Protein AF-A0A074YWX7-F1 (afdb_monomer_lite)

Radius of gyration: 23.46 Å; chains: 1; bounding box: 63×76×58 Å

InterPro domains:
  IPR012942 SRR1-like domain [PF07985] (110-248)

Secondary structure (DSSP, 8-state):
-------------TT----------EE-------SHHHHHHHTSPPPHHHHHHHHHHHHHHTGGGTSSPEETTEEHHHHHHHHHHHHHHHHHHH-GGGHHHHHHHHHHHHT--S--EEEEE-PPPPPS----TTS---HHHHHHHHHHHHHHHHHHHHHHHHHHTT---PPPEEEEE-TT--HHHHHHHHTS--TT--PPEEE--TTHHHHHHHH---EEEE-TT--TTHHHHHHHT--SEEEEE-TTSTTSHHHHHHHHHHHHHHHHT--S--HHHHHHHHHHHHHHHHEEEEE---TT-SS-GGGTTEEEEEEP-

Foldseek 3Di:
DDDDDDDDDPPVPPLDQPDDPDVWPKDQDQDDDDCVVVCVVVVHDDDPVVVVVVVVVCCVVCVLRGGDTATPNHRVLLLVLLSLLVSLLVCCVDPPLNVQVVVVLLVVLVPADPQQAEEEEDFPDADSCPDDPDDDDRRNSNLVSVSQNSQVSNLVSQCVVCVVVVHDRDRRAAEYEYPPDDPSNCCSQAPHDHPVRRDHHHYDYPPVVLVVLLVDLSYAYEYLHDAALCVLVVVLSNRQKYKYAACPFVRHLVVNLVVVQVVVCVVVVHNDQDPSSVVSVVSSVVSVVQWDKDQRDSVSPPDDPSSVRIIMTGGDD

Structure (mmCIF, N/CA/C/O backbone):
data_AF-A0A074YWX7-F1
#
_entry.id   AF-A0A074YWX7-F1
#
loop_
_atom_site.group_PDB
_atom_site.id
_atom_site.type_symbol
_atom_site.label_atom_id
_atom_site.label_alt_id
_atom_site.label_comp_id
_atom_site.label_asym_id
_atom_site.label_entity_id
_atom_site.label_seq_id
_atom_site.pdbx_PDB_ins_code
_atom_site.Cartn_x
_atom_site.Cartn_y
_atom_site.Cartn_z
_atom_site.occupancy
_atom_site.B_iso_or_equiv
_atom_site.auth_seq_id
_atom_site.auth_comp_id
_atom_site.auth_asym_id
_atom_site.auth_atom_id
_atom_site.pdbx_PDB_model_num
ATOM 1 N N . MET A 1 1 ? 36.598 53.510 10.199 1.00 31.41 1 MET A N 1
ATOM 2 C CA . MET A 1 1 ? 35.573 53.932 9.220 1.00 31.41 1 MET A CA 1
ATOM 3 C C . MET A 1 1 ? 35.178 52.674 8.460 1.00 31.41 1 MET A C 1
ATOM 5 O O . MET A 1 1 ? 36.052 52.113 7.822 1.00 31.41 1 MET A O 1
ATOM 9 N N . LEU A 1 2 ? 34.086 52.003 8.855 1.00 26.05 2 LEU A N 1
ATOM 10 C CA . LEU A 1 2 ? 32.705 52.190 8.339 1.00 26.05 2 LEU A CA 1
ATOM 11 C C . LEU A 1 2 ? 32.626 51.816 6.844 1.00 26.05 2 LEU A C 1
ATOM 13 O O . LEU A 1 2 ? 33.409 52.358 6.079 1.00 26.05 2 LEU A O 1
ATOM 17 N N . ALA A 1 3 ? 31.750 50.928 6.358 1.00 27.16 3 ALA A N 1
ATOM 18 C CA . ALA A 1 3 ? 30.464 50.388 6.843 1.00 27.16 3 ALA A CA 1
ATOM 19 C C . ALA A 1 3 ? 30.244 48.979 6.211 1.00 27.16 3 ALA A C 1
ATOM 21 O O . ALA A 1 3 ? 30.812 48.712 5.158 1.00 27.16 3 ALA A O 1
ATOM 22 N N . ILE A 1 4 ? 29.640 47.948 6.821 1.00 30.39 4 ILE A N 1
ATOM 23 C CA . ILE A 1 4 ? 28.239 47.703 7.241 1.00 30.39 4 ILE A CA 1
ATOM 24 C C . ILE A 1 4 ? 27.162 48.118 6.219 1.00 30.39 4 ILE A C 1
ATOM 26 O O . ILE A 1 4 ? 26.896 49.303 6.062 1.00 30.39 4 ILE A O 1
ATOM 30 N N . ALA A 1 5 ? 26.493 47.093 5.665 1.00 26.56 5 ALA A N 1
ATOM 31 C CA . ALA A 1 5 ? 25.049 46.955 5.386 1.00 26.56 5 ALA A CA 1
ATOM 32 C C . ALA A 1 5 ? 24.709 46.570 3.935 1.00 26.56 5 ALA A C 1
ATOM 34 O O . ALA A 1 5 ? 24.793 47.390 3.030 1.00 26.56 5 ALA A O 1
ATOM 35 N N . SER A 1 6 ? 24.214 45.341 3.753 1.00 27.17 6 SER A N 1
ATOM 36 C CA . SER A 1 6 ? 22.864 45.111 3.211 1.00 27.17 6 SER A CA 1
ATOM 37 C C . SER A 1 6 ? 22.546 43.611 3.210 1.00 27.17 6 SER A C 1
ATOM 39 O O . SER A 1 6 ? 22.632 42.929 2.191 1.00 27.17 6 SER A O 1
ATOM 41 N N . ALA A 1 7 ? 22.146 43.105 4.376 1.00 36.38 7 ALA A N 1
ATOM 42 C CA . ALA A 1 7 ? 21.170 42.031 4.436 1.00 36.38 7 ALA A CA 1
ATOM 43 C C . ALA A 1 7 ? 19.796 42.666 4.187 1.00 36.38 7 ALA A C 1
ATOM 45 O O . ALA A 1 7 ? 19.366 43.444 5.031 1.00 36.38 7 ALA A O 1
ATOM 46 N N . VAL A 1 8 ? 19.143 42.356 3.062 1.00 25.72 8 VAL A N 1
ATOM 47 C CA . VAL A 1 8 ? 17.679 42.423 2.898 1.00 25.72 8 VAL A CA 1
ATOM 48 C C . VAL A 1 8 ? 17.259 41.377 1.853 1.00 25.72 8 VAL A C 1
ATOM 50 O O . VAL A 1 8 ? 17.569 41.494 0.674 1.00 25.72 8 VAL A O 1
ATOM 53 N N . ASN A 1 9 ? 16.542 40.367 2.343 1.00 28.94 9 ASN A N 1
ATOM 54 C CA . ASN A 1 9 ? 15.475 39.594 1.702 1.00 28.94 9 ASN A CA 1
ATOM 55 C C . ASN A 1 9 ? 15.724 38.871 0.368 1.00 28.94 9 ASN A C 1
ATOM 57 O O . ASN A 1 9 ? 15.404 39.364 -0.708 1.00 28.94 9 ASN A O 1
ATOM 61 N N . SER A 1 10 ? 16.001 37.572 0.483 1.00 29.31 10 SER A N 1
ATOM 62 C CA . SER A 1 10 ? 15.112 36.581 -0.147 1.00 29.31 10 SER A CA 1
ATOM 63 C C . SER A 1 10 ? 14.700 35.534 0.892 1.00 29.31 10 SER A C 1
ATOM 65 O O . SER A 1 10 ? 15.080 34.369 0.881 1.00 29.31 10 SER A O 1
ATOM 67 N N . GLU A 1 11 ? 13.892 36.017 1.829 1.00 28.81 11 GLU A N 1
ATOM 68 C CA . GLU A 1 11 ? 13.118 35.290 2.836 1.00 28.81 11 GLU A CA 1
ATOM 69 C C . GLU A 1 11 ? 11.980 34.458 2.183 1.00 28.81 11 GLU A C 1
ATOM 71 O O . GLU A 1 11 ? 10.826 34.504 2.593 1.00 28.81 11 GLU A O 1
ATOM 76 N N . ILE A 1 12 ? 12.298 33.692 1.127 1.00 29.94 12 ILE A N 1
ATOM 77 C CA . ILE A 1 12 ? 11.384 32.752 0.438 1.00 29.94 12 ILE A CA 1
ATOM 78 C C . ILE A 1 12 ? 12.080 31.386 0.246 1.00 29.94 12 ILE A C 1
ATOM 80 O O . ILE A 1 12 ? 11.925 30.709 -0.761 1.00 29.94 12 ILE A O 1
ATOM 84 N N . TRP A 1 13 ? 12.866 30.957 1.236 1.00 29.31 13 TRP A N 1
ATOM 85 C CA . TRP A 1 13 ? 13.469 29.614 1.301 1.00 29.31 13 TRP A CA 1
ATOM 86 C C . TRP A 1 13 ? 12.885 28.782 2.457 1.00 29.31 13 TRP A C 1
ATOM 88 O O . TRP A 1 13 ? 13.587 28.023 3.111 1.00 29.31 13 TRP A O 1
ATOM 98 N N . ASN A 1 14 ? 11.584 28.921 2.737 1.00 33.41 14 ASN A N 1
ATOM 99 C CA . ASN A 1 14 ? 10.899 28.228 3.840 1.00 33.41 14 ASN A CA 1
ATOM 100 C C . ASN A 1 14 ? 10.080 27.005 3.384 1.00 33.41 14 ASN A C 1
ATOM 102 O O . ASN A 1 14 ? 8.889 26.883 3.653 1.00 33.41 14 ASN A O 1
ATOM 106 N N . SER A 1 15 ? 10.740 26.058 2.718 1.00 33.06 15 SER A N 1
ATOM 107 C CA . SER A 1 15 ? 10.283 24.656 2.624 1.00 33.06 15 SER A CA 1
ATOM 108 C C . SER A 1 15 ? 11.471 23.692 2.479 1.00 33.06 15 SER A C 1
ATOM 110 O O . SER A 1 15 ? 11.432 22.704 1.749 1.00 33.06 15 SER A O 1
ATOM 112 N N . SER A 1 16 ? 12.560 24.010 3.184 1.00 38.47 16 SER A N 1
ATOM 113 C CA . SER A 1 16 ? 13.840 23.308 3.132 1.00 38.47 16 SER A CA 1
ATOM 114 C C . SER A 1 16 ? 13.704 21.839 3.525 1.00 38.47 16 SER A C 1
ATOM 116 O O . SER A 1 16 ? 13.293 21.512 4.640 1.00 38.47 16 SER A O 1
ATOM 118 N N . ILE A 1 17 ? 14.104 20.958 2.605 1.00 42.62 17 ILE A N 1
ATOM 119 C CA . ILE A 1 17 ? 14.456 19.562 2.878 1.00 42.62 17 ILE A CA 1
ATOM 120 C C . ILE A 1 17 ? 15.324 19.546 4.142 1.00 42.62 17 ILE A C 1
ATOM 122 O O . ILE A 1 17 ? 16.345 20.235 4.198 1.00 42.62 17 ILE A O 1
ATOM 126 N N . ARG A 1 18 ? 14.936 18.777 5.166 1.00 43.41 18 ARG A N 1
ATOM 127 C CA . ARG A 1 18 ? 15.846 18.486 6.281 1.00 43.41 18 ARG A CA 1
ATOM 128 C C . ARG A 1 18 ? 16.951 17.585 5.736 1.00 43.41 18 ARG A C 1
ATOM 130 O O . ARG A 1 18 ? 16.765 16.377 5.654 1.00 43.41 18 ARG A O 1
ATOM 137 N N . ILE A 1 19 ? 18.064 18.177 5.321 1.00 43.41 19 ILE A N 1
ATOM 138 C CA . ILE A 1 19 ? 19.276 17.431 4.982 1.00 43.41 19 ILE A CA 1
ATOM 139 C C . ILE A 1 19 ? 19.889 16.974 6.308 1.00 43.41 19 ILE A C 1
ATOM 141 O O . ILE A 1 19 ? 20.174 17.793 7.184 1.00 43.41 19 ILE A O 1
ATOM 145 N N . ILE A 1 20 ? 20.011 15.663 6.495 1.00 47.38 20 ILE A N 1
ATOM 146 C CA . ILE A 1 20 ? 20.684 15.086 7.658 1.00 47.38 20 ILE A CA 1
ATOM 147 C C . ILE A 1 20 ? 22.190 15.299 7.470 1.00 47.38 20 ILE A C 1
ATOM 149 O O . ILE A 1 20 ? 22.742 14.877 6.460 1.00 47.38 20 ILE A O 1
ATOM 153 N N . ASN A 1 21 ? 22.863 15.893 8.459 1.00 41.88 21 ASN A N 1
ATOM 154 C CA . ASN A 1 21 ? 24.325 15.867 8.554 1.00 41.88 21 ASN A CA 1
ATOM 155 C C . ASN A 1 21 ? 24.781 14.457 8.970 1.00 41.88 21 ASN A C 1
ATOM 157 O O . ASN A 1 21 ? 25.105 14.219 10.134 1.00 41.88 21 ASN A O 1
ATOM 161 N N . MET A 1 22 ? 24.775 13.509 8.037 1.00 45.31 22 MET A N 1
ATOM 162 C CA . MET A 1 22 ? 25.665 12.350 8.118 1.00 45.31 22 MET A CA 1
ATOM 163 C C . MET A 1 22 ? 27.023 12.790 7.558 1.00 45.31 22 MET A C 1
ATOM 165 O O . MET A 1 22 ? 27.066 13.675 6.710 1.00 45.31 22 MET A O 1
ATOM 169 N N . SER A 1 23 ? 28.142 12.222 8.011 1.00 51.06 23 SER A N 1
ATOM 170 C CA . SER A 1 23 ? 29.386 12.335 7.240 1.00 51.06 23 SER A CA 1
ATOM 171 C C . SER A 1 23 ? 29.122 11.688 5.879 1.00 51.06 23 SER A C 1
ATOM 173 O O . SER A 1 23 ? 29.013 10.467 5.802 1.00 51.06 23 SER A O 1
ATOM 175 N N . GLU A 1 24 ? 28.871 12.500 4.854 1.00 59.38 24 GLU A N 1
ATOM 176 C CA . GLU A 1 24 ? 28.472 12.015 3.536 1.00 59.38 24 GLU A CA 1
ATOM 177 C C . GLU A 1 24 ? 29.692 11.409 2.843 1.00 59.38 24 GLU A C 1
ATOM 179 O O . GLU A 1 24 ? 30.559 12.128 2.343 1.00 59.38 24 GLU A O 1
ATOM 184 N N . ASP A 1 25 ? 29.756 10.080 2.798 1.00 65.06 25 ASP A N 1
ATOM 185 C CA . ASP A 1 25 ? 30.684 9.398 1.903 1.00 65.06 25 ASP A CA 1
ATOM 186 C C . ASP A 1 25 ? 30.096 9.482 0.492 1.00 65.06 25 ASP A C 1
ATOM 188 O O . ASP A 1 25 ? 29.174 8.742 0.124 1.00 65.06 25 ASP A O 1
ATOM 192 N N . ILE A 1 26 ? 30.603 10.443 -0.281 1.00 70.81 26 ILE A N 1
ATOM 193 C CA . ILE A 1 26 ? 30.231 10.655 -1.678 1.00 70.81 26 ILE A CA 1
ATOM 194 C C . ILE A 1 26 ? 31.233 9.914 -2.560 1.00 70.81 26 ILE A C 1
ATOM 196 O O . ILE A 1 26 ? 32.420 10.237 -2.576 1.00 70.81 26 ILE A O 1
ATOM 200 N N . SER A 1 27 ? 30.746 8.942 -3.329 1.00 72.94 27 SER A N 1
ATOM 201 C CA . SER A 1 27 ? 31.529 8.255 -4.358 1.00 72.94 27 SER A CA 1
ATOM 202 C C . SER A 1 27 ? 31.114 8.725 -5.751 1.00 72.94 27 SER A C 1
ATOM 204 O O . SER A 1 27 ? 29.923 8.816 -6.068 1.00 72.94 27 SER A O 1
ATOM 206 N N . SER A 1 28 ? 32.109 8.991 -6.598 1.00 67.50 28 SER A N 1
ATOM 207 C CA . SER A 1 28 ? 31.938 9.230 -8.035 1.00 67.50 28 SER A CA 1
ATOM 208 C C . SER A 1 28 ? 31.779 7.945 -8.844 1.00 67.50 28 SER A C 1
ATOM 210 O O . SER A 1 28 ? 31.429 8.006 -10.021 1.00 67.50 28 SER A O 1
ATOM 212 N N . ASP A 1 29 ? 32.044 6.792 -8.236 1.00 65.94 29 ASP A N 1
ATOM 213 C CA . ASP A 1 29 ? 32.228 5.553 -8.975 1.00 65.94 29 ASP A CA 1
ATOM 214 C C . ASP A 1 29 ? 30.949 4.724 -8.920 1.00 65.94 29 ASP A C 1
ATOM 216 O O . ASP A 1 29 ? 30.544 4.218 -7.870 1.00 65.94 29 ASP A O 1
ATOM 220 N N . ALA A 1 30 ? 30.307 4.580 -10.079 1.00 63.91 30 ALA A N 1
ATOM 221 C CA . ALA A 1 30 ? 29.249 3.602 -10.253 1.00 63.91 30 ALA A CA 1
ATOM 222 C C . ALA A 1 30 ? 29.812 2.171 -10.119 1.00 63.91 30 ALA A C 1
ATOM 224 O O . ALA A 1 30 ? 30.980 1.930 -10.443 1.00 63.91 30 ALA A O 1
ATOM 225 N N . PRO A 1 31 ? 28.996 1.188 -9.695 1.00 70.00 31 PRO A N 1
ATOM 226 C CA . PRO A 1 31 ? 29.411 -0.204 -9.627 1.00 70.00 31 PRO A CA 1
ATOM 227 C C . PRO A 1 31 ? 29.961 -0.692 -10.972 1.00 70.00 31 PRO A C 1
ATOM 229 O O . PRO A 1 31 ? 29.314 -0.563 -12.015 1.00 70.00 31 PRO A O 1
ATOM 232 N N . ILE A 1 32 ? 31.143 -1.309 -10.950 1.00 74.88 32 ILE A N 1
ATOM 233 C CA . ILE A 1 32 ? 31.739 -1.902 -12.149 1.00 74.88 32 ILE A CA 1
ATOM 234 C C . ILE A 1 32 ? 31.014 -3.217 -12.457 1.00 74.88 32 ILE A C 1
ATOM 236 O O . ILE A 1 32 ? 31.264 -4.251 -11.839 1.00 74.88 32 ILE A O 1
ATOM 240 N N . VAL A 1 33 ? 30.110 -3.186 -13.437 1.00 82.94 33 VAL A N 1
ATOM 241 C CA . VAL A 1 33 ? 29.395 -4.380 -13.914 1.00 82.94 33 VAL A CA 1
ATOM 242 C C . VAL A 1 33 ? 30.224 -5.108 -14.978 1.00 82.94 33 VAL A C 1
ATOM 244 O O . VAL A 1 33 ? 30.542 -4.531 -16.022 1.00 82.94 33 VAL A O 1
ATOM 247 N N . SER A 1 34 ? 30.540 -6.385 -14.729 1.00 89.00 34 SER A N 1
ATOM 248 C CA . SER A 1 34 ? 31.314 -7.266 -15.621 1.00 89.00 34 SER A CA 1
ATOM 249 C C . SER A 1 34 ? 30.646 -8.637 -15.809 1.00 89.00 34 SER A C 1
ATOM 251 O O . SER A 1 34 ? 29.876 -9.079 -14.955 1.00 89.00 34 SER A O 1
ATOM 253 N N . LYS A 1 35 ? 30.942 -9.316 -16.928 1.00 92.69 35 LYS A N 1
ATOM 254 C CA . LYS A 1 35 ? 30.323 -10.605 -17.292 1.00 92.69 35 LYS A CA 1
ATOM 255 C C . LYS A 1 35 ? 30.900 -11.824 -16.563 1.00 92.69 35 LYS A C 1
ATOM 257 O O . LYS A 1 35 ? 30.187 -12.806 -16.383 1.00 92.69 35 LYS A O 1
ATOM 262 N N . GLY A 1 36 ? 32.147 -11.747 -16.089 1.00 92.75 36 GLY A N 1
ATOM 263 C CA . GLY A 1 36 ? 32.889 -12.882 -15.518 1.00 92.75 36 GLY A CA 1
ATOM 264 C C . GLY A 1 36 ? 32.149 -13.655 -14.413 1.00 92.75 36 GLY A C 1
ATOM 265 O O . GLY A 1 36 ? 32.047 -14.879 -14.512 1.00 92.75 36 GLY A O 1
ATOM 266 N N . PRO A 1 37 ? 31.558 -12.990 -13.397 1.00 94.12 37 PRO A N 1
ATOM 267 C CA . PRO A 1 37 ? 30.776 -13.682 -12.368 1.00 94.12 37 PRO A CA 1
ATOM 268 C C . PRO A 1 37 ? 29.568 -14.454 -12.924 1.00 94.12 37 PRO A C 1
ATOM 270 O O . PRO A 1 37 ? 29.238 -15.537 -12.438 1.00 94.12 37 PRO A O 1
ATOM 273 N N . LEU A 1 38 ? 28.908 -13.920 -13.958 1.00 93.62 38 LEU A N 1
ATOM 274 C CA . LEU A 1 38 ? 27.757 -14.566 -14.587 1.00 93.62 38 LEU A CA 1
ATOM 275 C C . LEU A 1 38 ? 28.189 -15.728 -15.494 1.00 93.62 38 LEU A C 1
ATOM 277 O O . LEU A 1 38 ? 27.566 -16.786 -15.459 1.00 93.62 38 LEU A O 1
ATOM 281 N N . GLU A 1 39 ? 29.278 -15.570 -16.248 1.00 96.62 39 GLU A N 1
ATOM 282 C CA . GLU A 1 39 ? 29.879 -16.640 -17.060 1.00 96.62 39 GLU A CA 1
ATOM 283 C C . GLU A 1 39 ? 30.295 -17.834 -16.195 1.00 96.62 39 GLU A C 1
ATOM 285 O O . GLU A 1 39 ? 29.977 -18.980 -16.520 1.00 96.62 39 GLU A O 1
ATOM 290 N N . GLN A 1 40 ? 30.918 -17.567 -15.042 1.00 96.06 40 GLN A N 1
ATOM 291 C CA . GLN A 1 40 ? 31.266 -18.595 -14.063 1.00 96.06 40 GLN A CA 1
ATOM 292 C C . GLN A 1 40 ? 30.017 -19.313 -13.537 1.00 96.06 40 GLN A C 1
ATOM 294 O O . GLN A 1 40 ? 29.992 -20.541 -13.466 1.00 96.06 40 GLN A O 1
ATOM 299 N N . LYS A 1 41 ? 28.961 -18.564 -13.192 1.00 95.81 41 LYS A N 1
ATOM 300 C CA . LYS A 1 41 ? 27.705 -19.140 -12.691 1.00 95.81 41 LYS A CA 1
ATOM 301 C C . LYS A 1 41 ? 27.007 -20.020 -13.729 1.00 95.81 41 LYS A C 1
ATOM 303 O O . LYS A 1 41 ? 26.392 -21.017 -13.356 1.00 95.81 41 LYS A O 1
ATOM 308 N N . LEU A 1 42 ? 27.079 -19.645 -15.004 1.00 95.69 42 LEU A N 1
ATOM 309 C CA . LEU A 1 42 ? 26.450 -20.367 -16.110 1.00 95.69 42 LEU A CA 1
ATOM 310 C C . LEU A 1 42 ? 27.354 -21.446 -16.728 1.00 95.69 42 LEU A C 1
ATOM 312 O O . LEU A 1 42 ? 26.883 -22.197 -17.580 1.00 95.69 42 LEU A O 1
ATOM 316 N N . ASN A 1 43 ? 28.626 -21.521 -16.320 1.00 96.25 43 ASN A N 1
ATOM 317 C CA . ASN A 1 43 ? 29.659 -22.384 -16.898 1.00 96.25 43 ASN A CA 1
ATOM 318 C C . ASN A 1 43 ? 29.742 -22.285 -18.435 1.00 96.25 43 ASN A C 1
ATOM 320 O O . ASN A 1 43 ? 29.850 -23.289 -19.140 1.00 96.25 43 ASN A O 1
ATOM 324 N N . ARG A 1 44 ? 29.632 -21.062 -18.963 1.00 94.94 44 ARG A N 1
ATOM 325 C CA . ARG A 1 44 ? 29.743 -20.766 -20.398 1.00 94.94 44 ARG A CA 1
ATOM 326 C C . ARG A 1 44 ? 30.144 -19.316 -20.621 1.00 94.94 44 ARG A C 1
ATOM 328 O O . ARG A 1 44 ? 29.823 -18.454 -19.806 1.00 94.94 44 ARG A O 1
ATOM 335 N N . THR A 1 45 ? 30.762 -19.048 -21.764 1.00 95.44 45 THR A N 1
ATOM 336 C CA . THR A 1 45 ? 31.023 -17.683 -22.229 1.00 95.44 45 THR A CA 1
ATOM 337 C C . THR A 1 45 ? 29.718 -17.008 -22.647 1.00 95.44 45 THR A C 1
ATOM 339 O O . THR A 1 45 ? 28.852 -17.634 -23.263 1.00 95.44 45 THR A O 1
ATOM 342 N N . ILE A 1 46 ? 29.579 -15.730 -22.306 1.00 94.88 46 ILE A N 1
ATOM 343 C CA . ILE A 1 46 ? 28.493 -14.872 -22.770 1.00 94.88 46 ILE A CA 1
ATOM 344 C C . ILE A 1 46 ? 29.020 -14.072 -23.956 1.00 94.88 46 ILE A C 1
ATOM 346 O O . ILE A 1 46 ? 30.091 -13.465 -23.887 1.00 94.88 46 ILE A O 1
ATOM 350 N N . ASP A 1 47 ? 28.253 -14.107 -25.041 1.00 95.75 47 ASP A N 1
ATOM 351 C CA . ASP A 1 47 ? 28.520 -13.348 -26.255 1.00 95.75 47 ASP A CA 1
ATOM 352 C C . ASP A 1 47 ? 28.550 -11.835 -25.973 1.00 95.75 47 ASP A C 1
ATOM 354 O O . ASP A 1 47 ? 27.655 -11.300 -25.312 1.00 95.75 47 ASP A O 1
ATOM 358 N N . ASP A 1 48 ? 29.587 -11.163 -26.477 1.00 94.25 48 ASP A N 1
ATOM 359 C CA . ASP A 1 48 ? 29.857 -9.749 -26.193 1.00 94.25 48 ASP A CA 1
ATOM 360 C C . ASP A 1 48 ? 28.741 -8.841 -26.712 1.00 94.25 48 ASP A C 1
ATOM 362 O O . ASP A 1 48 ? 28.312 -7.925 -26.014 1.00 94.25 48 ASP A O 1
ATOM 366 N N . PHE A 1 49 ? 28.199 -9.144 -27.895 1.00 94.56 49 PHE A N 1
ATOM 367 C CA . PHE A 1 49 ? 27.112 -8.363 -28.474 1.00 94.56 49 PHE A CA 1
ATOM 368 C C . PHE A 1 49 ? 25.854 -8.412 -27.596 1.00 94.56 49 PHE A C 1
ATOM 370 O O . PHE A 1 49 ? 25.283 -7.373 -27.259 1.00 94.56 49 PHE A O 1
ATOM 377 N N . ASN A 1 50 ? 25.445 -9.609 -27.162 1.00 92.81 50 ASN A N 1
ATOM 378 C CA . ASN A 1 50 ? 24.306 -9.771 -26.255 1.00 92.81 50 ASN A CA 1
ATOM 379 C C . ASN A 1 50 ? 24.539 -9.111 -24.886 1.00 92.81 50 ASN A C 1
ATOM 381 O O . ASN A 1 50 ? 23.602 -8.562 -24.295 1.00 92.81 50 ASN A O 1
ATOM 385 N N . TRP A 1 51 ? 25.771 -9.160 -24.371 1.00 94.31 51 TRP A N 1
ATOM 386 C CA . TRP A 1 51 ? 26.146 -8.496 -23.124 1.00 94.31 51 TRP A CA 1
ATOM 387 C C . TRP A 1 51 ? 26.006 -6.975 -23.228 1.00 94.31 51 TRP A C 1
ATOM 389 O O . TRP A 1 51 ? 25.324 -6.367 -22.399 1.00 94.31 51 TRP A O 1
ATOM 399 N N . ASP A 1 52 ? 26.588 -6.369 -24.262 1.00 92.06 52 ASP A N 1
ATOM 400 C CA . ASP A 1 52 ? 26.573 -4.920 -24.454 1.00 92.06 52 ASP A CA 1
ATOM 401 C C . ASP A 1 52 ? 25.155 -4.394 -24.702 1.00 92.06 52 ASP A C 1
ATOM 403 O O . ASP A 1 52 ? 24.756 -3.402 -24.087 1.00 92.06 52 ASP A O 1
ATOM 407 N N . GLN A 1 53 ? 24.344 -5.101 -25.503 1.00 93.69 53 GLN A N 1
ATOM 408 C CA . GLN A 1 53 ? 22.930 -4.755 -25.686 1.00 93.69 53 GLN A CA 1
ATOM 409 C C . GLN A 1 53 ? 22.143 -4.816 -24.372 1.00 93.69 53 GLN A C 1
ATOM 411 O O . GLN A 1 53 ? 21.357 -3.915 -24.070 1.00 93.69 53 GLN A O 1
ATOM 416 N N . SER A 1 54 ? 22.366 -5.857 -23.566 1.00 92.44 54 SER A N 1
ATOM 417 C CA . SER A 1 54 ? 21.693 -6.004 -22.271 1.00 92.44 54 SER A CA 1
ATOM 418 C C . SER A 1 54 ? 22.108 -4.898 -21.302 1.00 92.44 54 SER A C 1
ATOM 420 O O . SER A 1 54 ? 21.259 -4.307 -20.637 1.00 92.44 54 SER A O 1
ATOM 422 N N . LYS A 1 55 ? 23.405 -4.574 -21.252 1.00 88.31 55 LYS A N 1
ATOM 423 C CA . LYS A 1 55 ? 23.943 -3.502 -20.411 1.00 88.31 55 LYS A CA 1
ATOM 424 C C . LYS A 1 55 ? 23.386 -2.139 -20.817 1.00 88.31 55 LYS A C 1
ATOM 426 O O . LYS A 1 55 ? 22.974 -1.379 -19.945 1.00 88.31 55 LYS A O 1
ATOM 431 N N . GLN A 1 56 ? 23.329 -1.848 -22.116 1.00 87.69 56 GLN A N 1
ATOM 432 C CA . GLN A 1 56 ? 22.747 -0.609 -22.628 1.00 87.69 56 GLN A CA 1
ATOM 433 C C . GLN A 1 56 ? 21.263 -0.503 -22.267 1.00 87.69 56 GLN A C 1
ATOM 435 O O . GLN A 1 56 ? 20.838 0.524 -21.744 1.00 87.69 56 GLN A O 1
ATOM 440 N N . LYS A 1 57 ? 20.487 -1.570 -22.491 1.00 88.50 57 LYS A N 1
ATOM 441 C CA . LYS A 1 57 ? 19.061 -1.605 -22.149 1.00 88.50 57 LYS A CA 1
ATOM 442 C C . LYS A 1 57 ? 18.833 -1.338 -20.660 1.00 88.50 57 LYS A C 1
ATOM 444 O O . LYS A 1 57 ? 18.072 -0.446 -20.312 1.00 88.50 57 LYS A O 1
ATOM 449 N N . VAL A 1 58 ? 19.534 -2.057 -19.784 1.00 86.19 58 VAL A N 1
ATOM 450 C CA . VAL A 1 58 ? 19.397 -1.886 -18.329 1.00 86.19 58 VAL A CA 1
ATOM 451 C C . VAL A 1 58 ? 19.846 -0.492 -17.877 1.00 86.19 58 VAL A C 1
ATOM 453 O O . VAL A 1 58 ? 19.213 0.096 -17.003 1.00 86.19 58 VAL A O 1
ATOM 456 N N . GLY A 1 59 ? 20.903 0.058 -18.484 1.00 83.00 59 GLY A N 1
ATOM 457 C CA . GLY A 1 59 ? 21.360 1.420 -18.212 1.00 83.00 59 GLY A CA 1
ATOM 458 C C . GLY A 1 59 ? 20.333 2.491 -18.591 1.00 83.00 59 GLY A C 1
ATOM 459 O O . GLY A 1 59 ? 20.223 3.488 -17.888 1.00 83.00 59 GLY A O 1
ATOM 460 N N . LEU A 1 60 ? 19.551 2.274 -19.654 1.00 81.75 60 LEU A N 1
ATOM 461 C CA . LEU A 1 60 ? 18.445 3.157 -20.041 1.00 81.75 60 LEU A CA 1
ATOM 462 C C . LEU A 1 60 ? 17.223 2.975 -19.127 1.00 81.75 60 LEU A C 1
ATOM 464 O O . LEU A 1 60 ? 16.668 3.959 -18.645 1.00 81.75 60 LEU A O 1
ATOM 468 N N . ASP A 1 61 ? 16.837 1.728 -18.848 1.00 80.06 61 ASP A N 1
ATOM 469 C CA . ASP A 1 61 ? 15.634 1.398 -18.068 1.00 80.06 61 ASP A CA 1
ATOM 470 C C . ASP A 1 61 ? 15.771 1.765 -16.574 1.00 80.06 61 ASP A C 1
ATOM 472 O O . ASP A 1 61 ? 14.777 1.963 -15.869 1.00 80.06 61 ASP A O 1
ATOM 476 N N . MET A 1 62 ? 17.005 1.826 -16.063 1.00 79.56 62 MET A N 1
ATOM 477 C CA . MET A 1 62 ? 17.302 2.043 -14.646 1.00 79.56 62 MET A CA 1
ATOM 478 C C . MET A 1 62 ? 18.447 3.038 -14.426 1.00 79.56 62 MET A C 1
ATOM 480 O O . MET A 1 62 ? 19.284 2.824 -13.548 1.00 79.56 62 MET A O 1
ATOM 484 N N . SER A 1 63 ? 18.501 4.119 -15.206 1.00 78.12 63 SER A N 1
AT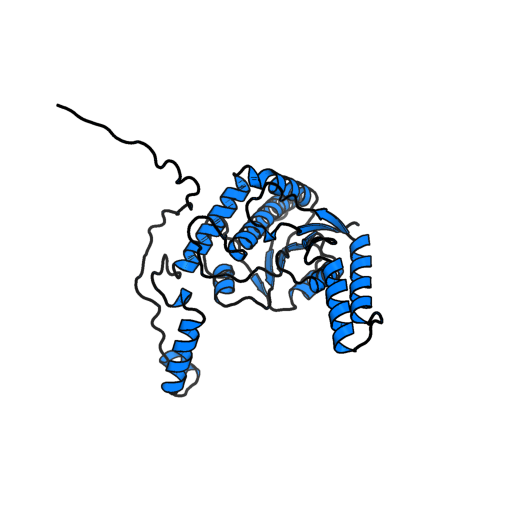OM 485 C CA . SER A 1 63 ? 19.647 5.042 -15.210 1.00 78.12 63 SER A CA 1
ATOM 486 C C . SER A 1 63 ? 19.983 5.626 -13.827 1.00 78.12 63 SER A C 1
ATOM 488 O O . SER A 1 63 ? 21.157 5.778 -13.488 1.00 78.12 63 SER A O 1
ATOM 490 N N . ASP A 1 64 ? 18.974 5.788 -12.961 1.00 77.88 64 ASP A N 1
ATOM 491 C CA . ASP A 1 64 ? 19.120 6.189 -11.554 1.00 77.88 64 ASP A CA 1
ATOM 492 C C . ASP A 1 64 ? 20.086 5.304 -10.742 1.00 77.88 64 ASP A C 1
ATOM 494 O O . ASP A 1 64 ? 20.594 5.753 -9.721 1.00 77.88 64 ASP A O 1
ATOM 498 N N . PHE A 1 65 ? 20.321 4.052 -11.155 1.00 81.00 65 PHE A N 1
ATOM 499 C CA . PHE A 1 65 ? 21.242 3.099 -10.520 1.00 81.00 65 PHE A CA 1
ATOM 500 C C . PHE A 1 65 ? 22.616 3.020 -11.189 1.00 81.00 65 PHE A C 1
ATOM 502 O O . PHE A 1 65 ? 23.449 2.234 -10.755 1.00 81.00 65 PHE A O 1
ATOM 509 N N . PHE A 1 66 ? 22.867 3.753 -12.267 1.00 76.25 66 PHE A N 1
ATOM 510 C CA . PHE A 1 66 ? 24.158 3.737 -12.968 1.00 76.25 66 PHE A CA 1
ATOM 511 C C . PHE A 1 66 ? 24.811 5.114 -12.997 1.00 76.25 66 PHE A C 1
ATOM 513 O O . PHE A 1 66 ? 26.021 5.211 -13.190 1.00 76.25 66 PHE A O 1
ATOM 520 N N . GLU A 1 67 ? 24.033 6.167 -12.767 1.00 75.44 67 GLU A N 1
ATOM 521 C CA . GLU A 1 67 ? 24.509 7.541 -12.734 1.00 75.44 67 GLU A CA 1
ATOM 522 C C . GLU A 1 67 ? 25.036 7.901 -11.328 1.00 75.44 67 GLU A C 1
ATOM 524 O O . GLU A 1 67 ? 24.269 7.865 -10.362 1.00 75.44 67 GLU A O 1
ATOM 529 N N . PRO A 1 68 ? 26.329 8.253 -11.174 1.00 74.56 68 PRO A N 1
ATOM 530 C CA . PRO A 1 68 ? 26.824 8.872 -9.947 1.00 74.56 68 PRO A CA 1
ATOM 531 C C . PRO A 1 68 ? 26.194 10.266 -9.731 1.00 74.56 68 PRO A C 1
ATOM 533 O O . PRO A 1 68 ? 25.687 10.872 -10.680 1.00 74.56 68 PRO A O 1
ATOM 536 N N . PRO A 1 69 ? 26.256 10.823 -8.506 1.00 83.00 69 PRO A N 1
ATOM 537 C CA . PRO A 1 69 ? 26.993 10.312 -7.350 1.00 83.00 69 PRO A CA 1
ATOM 538 C C . PRO A 1 69 ? 26.254 9.228 -6.559 1.00 83.00 69 PRO A C 1
ATOM 540 O O . PRO A 1 69 ? 25.032 9.086 -6.620 1.00 83.00 69 PRO A O 1
ATOM 543 N N . TYR A 1 70 ? 27.027 8.492 -5.765 1.00 83.50 70 TYR A N 1
ATOM 544 C CA . TYR A 1 70 ? 26.523 7.616 -4.714 1.00 83.50 70 TYR A CA 1
ATOM 545 C C . TYR A 1 70 ? 26.752 8.275 -3.361 1.00 83.50 70 TYR A C 1
ATOM 547 O O . TYR A 1 70 ? 27.859 8.728 -3.085 1.00 83.50 70 TYR A O 1
ATOM 555 N N . ILE A 1 71 ? 25.720 8.310 -2.522 1.00 80.19 71 ILE A N 1
ATOM 556 C CA . ILE A 1 71 ? 25.753 8.892 -1.178 1.00 80.19 71 ILE A CA 1
ATOM 557 C C . ILE A 1 71 ? 25.525 7.758 -0.187 1.00 80.19 71 ILE A C 1
ATOM 559 O O . ILE A 1 71 ? 24.507 7.064 -0.265 1.00 80.19 71 ILE A O 1
ATOM 563 N N . ASN A 1 72 ? 26.480 7.544 0.720 1.00 78.69 72 ASN A N 1
ATOM 564 C CA . ASN A 1 72 ? 26.440 6.464 1.714 1.00 78.69 72 ASN A CA 1
ATOM 565 C C . ASN A 1 72 ? 26.189 5.081 1.077 1.00 78.69 72 ASN A C 1
ATOM 567 O O . ASN A 1 72 ? 25.432 4.262 1.594 1.00 78.69 72 ASN A O 1
ATOM 571 N N . GLY A 1 73 ? 26.782 4.835 -0.096 1.00 80.06 73 GLY A N 1
ATOM 572 C CA . GLY A 1 73 ? 26.627 3.578 -0.835 1.00 80.06 73 GLY A CA 1
ATOM 573 C C . GLY A 1 73 ? 25.294 3.409 -1.579 1.00 80.06 73 GLY A C 1
ATOM 574 O O . GLY A 1 73 ? 25.053 2.343 -2.145 1.00 80.06 73 GLY A O 1
ATOM 575 N N . HIS A 1 74 ? 24.438 4.434 -1.629 1.00 85.31 74 HIS A N 1
ATOM 576 C CA . HIS A 1 74 ? 23.178 4.411 -2.376 1.00 85.31 74 HIS A CA 1
ATOM 577 C C . HIS A 1 74 ? 23.202 5.385 -3.560 1.00 85.31 74 HIS A C 1
ATOM 579 O O . HIS A 1 74 ? 23.815 6.446 -3.449 1.00 85.31 74 HIS A O 1
ATOM 585 N N . PRO A 1 75 ? 22.493 5.097 -4.667 1.00 86.19 75 PRO A N 1
ATOM 586 C CA . PRO A 1 75 ? 22.365 6.069 -5.747 1.00 86.19 75 PRO A CA 1
ATOM 587 C C . PRO A 1 75 ? 21.706 7.362 -5.248 1.00 86.19 75 PRO A C 1
ATOM 589 O O . PRO A 1 75 ? 20.654 7.308 -4.599 1.00 86.19 75 PRO A O 1
ATOM 592 N N . ALA A 1 76 ? 22.307 8.521 -5.542 1.00 82.94 76 ALA A N 1
ATOM 593 C CA . ALA A 1 76 ? 21.925 9.793 -4.923 1.00 82.94 76 ALA A CA 1
ATOM 594 C C . ALA A 1 76 ? 20.443 10.142 -5.108 1.00 82.94 76 ALA A C 1
ATOM 596 O O . ALA A 1 76 ? 19.791 10.572 -4.159 1.00 82.94 76 ALA A O 1
ATOM 597 N N . ARG A 1 77 ? 19.864 9.898 -6.292 1.00 80.88 77 ARG A N 1
ATOM 598 C CA . ARG A 1 77 ? 18.436 10.170 -6.548 1.00 80.88 77 ARG A CA 1
ATOM 599 C C . ARG A 1 77 ? 17.513 9.380 -5.620 1.00 80.88 77 ARG A C 1
ATOM 601 O O . ARG A 1 77 ? 16.562 9.936 -5.071 1.00 80.88 77 ARG A O 1
ATOM 608 N N . LEU A 1 78 ? 17.812 8.100 -5.399 1.00 84.06 78 LEU A N 1
ATOM 609 C CA . LEU A 1 78 ? 17.029 7.249 -4.501 1.00 84.06 78 LEU A CA 1
ATOM 610 C C . LEU A 1 78 ? 17.272 7.624 -3.031 1.00 84.06 78 LEU A C 1
ATOM 612 O O . LEU A 1 78 ? 16.338 7.618 -2.228 1.00 84.06 78 LEU A O 1
ATOM 616 N N . PHE A 1 79 ? 18.498 8.027 -2.683 1.00 83.25 79 PHE A N 1
ATOM 617 C CA . PHE A 1 79 ? 18.802 8.573 -1.360 1.00 83.25 79 PHE A CA 1
ATOM 618 C C . PHE A 1 79 ? 17.994 9.850 -1.076 1.00 83.25 79 PHE A C 1
ATOM 620 O O . PHE A 1 79 ? 17.321 9.942 -0.050 1.00 83.25 79 PHE A O 1
ATOM 627 N N . TYR A 1 80 ? 17.958 10.807 -2.005 1.00 82.56 80 TYR A N 1
ATOM 628 C CA . TYR A 1 80 ? 17.160 12.026 -1.860 1.00 82.56 80 TYR A CA 1
ATOM 629 C C . TYR A 1 80 ? 15.654 11.755 -1.818 1.00 82.56 80 TYR A C 1
ATOM 631 O O . TYR A 1 80 ? 14.939 12.440 -1.085 1.00 82.56 80 TYR A O 1
ATOM 639 N N . ALA A 1 81 ? 15.154 10.743 -2.533 1.00 83.44 81 ALA A N 1
ATOM 640 C CA . ALA A 1 81 ? 13.767 10.306 -2.386 1.00 83.44 81 ALA A CA 1
ATOM 641 C C . ALA A 1 81 ? 13.466 9.878 -0.937 1.00 83.44 81 ALA A C 1
ATOM 643 O O . ALA A 1 81 ? 12.450 10.292 -0.377 1.00 83.44 81 ALA A O 1
ATOM 644 N N . SER A 1 82 ? 14.382 9.145 -0.292 1.00 83.19 82 SER A N 1
ATOM 645 C CA . SER A 1 82 ? 14.287 8.807 1.137 1.00 83.19 82 SER A CA 1
ATOM 646 C C . SER A 1 82 ? 14.259 10.057 2.033 1.00 83.19 82 SER A C 1
ATOM 648 O O . SER A 1 82 ? 13.409 10.172 2.918 1.00 83.19 82 SER A O 1
ATOM 650 N N . GLN A 1 83 ? 15.094 11.063 1.750 1.00 83.19 83 GLN A N 1
ATOM 651 C CA . GLN A 1 83 ? 15.079 12.340 2.487 1.00 83.19 83 GLN A CA 1
ATOM 652 C C . GLN A 1 83 ? 13.768 13.122 2.303 1.00 83.19 83 GLN A C 1
ATOM 654 O O . GLN A 1 83 ? 13.251 13.744 3.239 1.00 83.19 83 GLN A O 1
ATOM 659 N N . ARG A 1 84 ? 13.165 13.059 1.110 1.00 85.06 84 ARG A N 1
ATOM 660 C CA . ARG A 1 84 ? 11.842 13.645 0.859 1.00 85.06 84 ARG A CA 1
ATOM 661 C C . ARG A 1 84 ? 10.744 12.930 1.650 1.00 85.06 84 ARG A C 1
ATOM 663 O O . ARG A 1 84 ? 9.900 13.620 2.214 1.00 85.06 84 ARG A O 1
ATOM 670 N N . VAL A 1 85 ? 10.792 11.599 1.791 1.00 87.19 85 VAL A N 1
ATOM 671 C CA . VAL A 1 85 ? 9.881 10.858 2.693 1.00 87.19 85 VAL A CA 1
ATOM 672 C C . VAL A 1 85 ? 9.962 11.425 4.117 1.00 87.19 85 VAL A C 1
ATOM 674 O O . VAL A 1 85 ? 8.929 11.683 4.733 1.00 87.19 85 VAL A O 1
ATOM 677 N N . MET A 1 86 ? 11.170 11.688 4.630 1.00 85.62 86 MET A N 1
ATOM 678 C CA . MET A 1 86 ? 11.364 12.274 5.967 1.00 85.62 86 MET A CA 1
ATOM 679 C C . MET A 1 86 ? 10.810 13.694 6.079 1.00 85.62 86 MET A C 1
ATOM 681 O O . MET A 1 86 ? 10.192 14.044 7.085 1.00 85.62 86 MET A O 1
ATOM 685 N N . THR A 1 87 ? 10.986 14.501 5.034 1.00 86.12 87 THR A N 1
ATOM 686 C CA . THR A 1 87 ? 10.437 15.861 4.974 1.00 86.12 87 THR A CA 1
ATOM 687 C C . THR A 1 87 ? 8.909 15.837 5.026 1.00 86.12 87 THR A C 1
ATOM 689 O O . THR A 1 87 ? 8.314 16.561 5.824 1.00 86.12 87 THR A O 1
ATOM 692 N N . ILE A 1 88 ? 8.268 14.955 4.255 1.00 87.12 88 ILE A N 1
ATOM 693 C CA . ILE A 1 88 ? 6.808 14.800 4.263 1.00 87.12 88 ILE A CA 1
ATOM 694 C C . ILE A 1 88 ? 6.333 14.276 5.616 1.00 87.12 88 ILE A C 1
ATOM 696 O O . ILE A 1 88 ? 5.392 14.822 6.173 1.00 87.12 88 ILE A O 1
ATOM 700 N N . LEU A 1 89 ? 7.001 13.285 6.209 1.00 89.00 89 LEU A N 1
ATOM 701 C CA . LEU A 1 89 ? 6.669 12.819 7.560 1.00 89.00 89 LEU A CA 1
ATOM 702 C C . LEU A 1 89 ? 6.756 13.943 8.597 1.00 89.00 89 LEU A C 1
ATOM 704 O O . LEU A 1 89 ? 5.899 14.046 9.477 1.00 89.00 89 LEU A O 1
ATOM 708 N N . TRP A 1 90 ? 7.757 14.817 8.494 1.00 89.12 90 TRP A N 1
ATOM 709 C CA . TRP A 1 90 ? 7.845 15.994 9.351 1.00 89.12 90 TRP A CA 1
ATOM 710 C C . TRP A 1 90 ? 6.668 16.954 9.120 1.00 89.12 90 TRP A C 1
ATOM 712 O O . TRP A 1 90 ? 6.059 17.393 10.097 1.00 89.12 90 TRP A O 1
ATOM 722 N N . GLN A 1 91 ? 6.295 17.228 7.866 1.00 88.56 91 GLN A N 1
ATOM 723 C CA . GLN A 1 91 ? 5.131 18.058 7.529 1.00 88.56 91 GLN A CA 1
ATOM 724 C C . GLN A 1 91 ? 3.826 17.443 8.045 1.00 88.56 91 GLN A C 1
ATOM 726 O O . GLN A 1 91 ? 3.042 18.138 8.693 1.00 88.56 91 GLN A O 1
ATOM 731 N N . ILE A 1 92 ? 3.633 16.132 7.852 1.00 89.56 92 ILE A N 1
ATOM 732 C CA . ILE A 1 92 ? 2.483 15.395 8.377 1.00 89.56 92 ILE A CA 1
ATOM 733 C C . ILE A 1 92 ? 2.386 15.591 9.879 1.00 89.56 92 ILE A C 1
ATOM 735 O O . ILE A 1 92 ? 1.275 15.730 10.352 1.00 89.56 92 ILE A O 1
ATOM 739 N N . ASN A 1 93 ? 3.488 15.653 10.629 1.00 90.50 93 ASN A N 1
ATOM 740 C CA . ASN A 1 93 ? 3.455 15.833 12.084 1.00 90.50 93 ASN A CA 1
ATOM 741 C C . ASN A 1 93 ? 3.273 17.291 12.540 1.00 90.50 93 ASN A C 1
ATOM 743 O O . ASN A 1 93 ? 2.631 17.530 13.561 1.00 90.50 93 ASN A O 1
ATOM 747 N N . ASN A 1 94 ? 3.834 18.260 11.814 1.00 90.69 94 ASN A N 1
ATOM 748 C CA . ASN A 1 94 ? 4.029 19.618 12.336 1.00 90.69 94 ASN A CA 1
ATOM 749 C C . ASN A 1 94 ? 3.246 20.696 11.581 1.00 90.69 94 ASN A C 1
ATOM 751 O O . ASN A 1 94 ? 2.891 21.715 12.171 1.00 90.69 94 ASN A O 1
ATOM 755 N N . SER A 1 95 ? 2.942 20.490 10.300 1.00 89.56 95 SER A N 1
ATOM 756 C CA . SER A 1 95 ? 2.294 21.519 9.489 1.00 89.56 95 SER A CA 1
ATOM 757 C C . SER A 1 95 ? 0.791 21.622 9.801 1.00 89.56 95 SER A C 1
ATOM 759 O O . SER A 1 95 ? 0.139 20.588 10.022 1.00 89.56 95 SER A O 1
ATOM 761 N N . PRO A 1 96 ? 0.214 22.842 9.802 1.00 88.81 96 PRO A N 1
ATOM 762 C CA . PRO A 1 96 ? -1.221 23.058 9.993 1.00 88.81 96 PRO A CA 1
ATOM 763 C C . PRO A 1 96 ? -2.099 22.357 8.949 1.00 88.81 96 PRO A C 1
ATOM 765 O O . PRO A 1 96 ? -3.098 21.764 9.334 1.00 88.81 96 PRO A O 1
ATOM 768 N N . GLU A 1 97 ? -1.681 22.334 7.680 1.00 86.44 97 GLU A N 1
ATOM 769 C CA . GLU A 1 97 ? -2.416 21.712 6.556 1.00 86.44 97 GLU A CA 1
ATOM 770 C C . GLU A 1 97 ? -2.763 20.234 6.807 1.00 86.44 97 GLU A C 1
ATOM 772 O O . GLU A 1 97 ? -3.818 19.740 6.423 1.00 86.44 97 GLU A O 1
ATOM 777 N N . TRP A 1 98 ? -1.897 19.522 7.531 1.00 89.00 98 TRP A N 1
ATOM 778 C CA . TRP A 1 98 ? -2.082 18.109 7.859 1.00 89.00 98 TRP A CA 1
ATOM 779 C C . TRP A 1 98 ? -2.918 17.875 9.126 1.00 89.00 98 TRP A C 1
ATOM 781 O O . TRP A 1 98 ? -3.185 16.729 9.481 1.00 89.00 98 TRP A O 1
ATOM 791 N N . LYS A 1 99 ? -3.347 18.926 9.840 1.00 90.06 99 LYS A N 1
ATOM 792 C CA . LYS A 1 99 ? -4.019 18.806 11.146 1.00 90.06 99 LYS A CA 1
ATOM 793 C C . LYS A 1 99 ? -5.310 17.994 11.069 1.00 90.06 99 LYS A C 1
ATOM 795 O O . LYS A 1 99 ? -5.544 17.160 11.943 1.00 90.06 99 LYS A O 1
ATOM 800 N N . ARG A 1 100 ? -6.138 18.228 10.046 1.00 89.06 100 ARG A N 1
ATOM 801 C CA . ARG A 1 100 ? -7.410 17.507 9.878 1.00 89.06 100 ARG A CA 1
ATOM 802 C C . ARG A 1 100 ? -7.181 16.033 9.575 1.00 89.06 100 ARG A C 1
ATOM 804 O O . ARG A 1 100 ? -7.726 15.182 10.272 1.00 89.06 100 ARG A O 1
ATOM 811 N N . PHE A 1 101 ? -6.285 15.754 8.630 1.00 90.00 101 PHE A N 1
ATOM 812 C CA . PHE A 1 101 ? -5.845 14.403 8.297 1.00 90.00 101 PHE A CA 1
ATOM 813 C C . PHE A 1 101 ? -5.322 13.643 9.527 1.00 90.00 101 PHE A C 1
ATOM 815 O O . PHE A 1 101 ? -5.807 12.555 9.834 1.00 90.00 101 PHE A O 1
ATOM 822 N N . ARG A 1 102 ? -4.393 14.246 10.288 1.00 91.12 102 ARG A N 1
ATOM 823 C CA . ARG A 1 102 ? -3.875 13.675 11.542 1.00 91.12 102 ARG A CA 1
ATOM 824 C C . ARG A 1 102 ? -4.996 13.361 12.533 1.00 91.12 102 ARG A C 1
ATOM 826 O O . ARG A 1 102 ? -5.017 12.281 13.110 1.00 91.12 102 ARG A O 1
ATOM 833 N N . GLY A 1 103 ? -5.922 14.301 12.735 1.00 92.12 103 GLY A N 1
ATOM 834 C CA . GLY A 1 103 ? -7.031 14.144 13.678 1.00 92.12 103 GLY A CA 1
ATOM 835 C C . GLY A 1 103 ? -7.982 13.007 13.300 1.00 92.12 103 GLY A C 1
ATOM 836 O O . GLY A 1 103 ? -8.354 12.212 14.160 1.00 92.12 103 GLY A O 1
ATOM 837 N N . GLN A 1 104 ? -8.333 12.891 12.017 1.00 92.12 104 GLN A N 1
ATOM 838 C CA . GLN A 1 104 ? -9.171 11.795 11.523 1.00 92.12 104 GLN A CA 1
ATOM 839 C C . GLN A 1 104 ? -8.483 10.435 11.655 1.00 92.12 104 GLN A C 1
ATOM 841 O O . GLN A 1 104 ? -9.111 9.473 12.099 1.00 92.12 104 GLN A O 1
ATOM 846 N N . LEU A 1 105 ? -7.194 10.353 11.311 1.00 93.06 105 LEU A N 1
ATOM 847 C CA . LEU A 1 105 ? -6.428 9.124 11.491 1.00 93.06 105 LEU A CA 1
ATOM 848 C C . LEU A 1 105 ? -6.315 8.733 12.959 1.00 93.06 105 LEU A C 1
ATOM 850 O O . LEU A 1 105 ? -6.521 7.567 13.277 1.00 93.06 105 LEU A O 1
ATOM 854 N N . GLN A 1 106 ? -6.043 9.686 13.853 1.00 94.19 106 GLN A N 1
ATOM 855 C CA . GLN A 1 106 ? -5.981 9.402 15.283 1.00 94.19 106 GLN A CA 1
ATOM 856 C C . GLN A 1 106 ? -7.316 8.848 15.789 1.00 94.19 106 GLN A C 1
ATOM 858 O O . GLN A 1 106 ? -7.329 7.824 16.463 1.00 94.19 106 GLN A O 1
ATOM 863 N N . TYR A 1 107 ? -8.438 9.457 15.392 1.00 93.06 107 TYR A N 1
ATOM 864 C CA . TYR A 1 107 ? -9.764 8.942 15.732 1.00 93.06 107 TYR A CA 1
ATOM 865 C C . TYR A 1 107 ? -9.973 7.509 15.222 1.00 93.06 107 TYR A C 1
ATOM 867 O O . TYR A 1 107 ? -10.463 6.656 15.959 1.00 93.06 107 TYR A O 1
ATOM 875 N N . ALA A 1 108 ? -9.569 7.212 13.982 1.00 93.50 108 ALA A N 1
ATOM 876 C CA . ALA A 1 108 ? -9.647 5.856 13.449 1.00 93.50 108 ALA A CA 1
ATOM 877 C C . ALA A 1 108 ? -8.794 4.879 14.278 1.00 93.50 108 ALA A C 1
ATOM 879 O O . ALA A 1 108 ? -9.314 3.847 14.701 1.00 93.50 108 ALA A O 1
ATOM 880 N N . VAL A 1 109 ? -7.532 5.224 14.558 1.00 95.62 109 VAL A N 1
ATOM 881 C CA . VAL A 1 109 ? -6.577 4.417 15.341 1.00 95.62 109 VAL A CA 1
ATOM 882 C C . VAL A 1 109 ? -7.070 4.162 16.763 1.00 95.62 109 VAL A C 1
ATOM 884 O O . VAL A 1 109 ? -6.967 3.041 17.255 1.00 95.62 109 VAL A O 1
ATOM 887 N N . ASP A 1 110 ? -7.676 5.152 17.414 1.00 94.06 110 ASP A N 1
ATOM 888 C CA . ASP A 1 110 ? -8.205 5.003 18.773 1.00 94.06 110 ASP A CA 1
ATOM 889 C C . ASP A 1 110 ? -9.307 3.935 18.858 1.00 94.06 110 ASP A C 1
ATOM 891 O O . ASP A 1 110 ? -9.453 3.280 19.896 1.00 94.06 110 ASP A O 1
ATOM 895 N N . THR A 1 111 ? -10.043 3.724 17.759 1.00 91.50 111 THR A N 1
ATOM 896 C CA . THR A 1 111 ? -11.091 2.695 17.646 1.00 91.50 111 THR A CA 1
ATOM 897 C C . THR A 1 111 ? -10.582 1.315 17.228 1.00 91.50 111 THR A C 1
ATOM 899 O O . THR A 1 111 ? -11.364 0.362 17.264 1.00 91.50 111 THR A O 1
ATOM 902 N N . MET A 1 112 ? -9.316 1.204 16.813 1.00 93.31 112 MET A N 1
ATOM 903 C CA . MET A 1 112 ? -8.702 -0.068 16.436 1.00 93.31 112 MET A CA 1
ATOM 904 C C . MET A 1 112 ? -8.452 -0.928 17.674 1.00 93.31 112 MET A C 1
ATOM 906 O O . MET A 1 112 ? -8.171 -0.408 18.754 1.00 93.31 112 MET A O 1
ATOM 910 N N . ASP A 1 113 ? -8.533 -2.245 17.491 1.00 90.94 113 ASP A N 1
ATOM 911 C CA . ASP A 1 113 ? -8.244 -3.229 18.533 1.00 90.94 113 ASP A CA 1
ATOM 912 C C . ASP A 1 113 ? -7.524 -4.441 17.936 1.00 90.94 113 ASP A C 1
ATOM 914 O O . ASP A 1 113 ? -8.057 -5.141 17.057 1.00 90.94 113 ASP A O 1
ATOM 918 N N . GLY A 1 114 ? -6.305 -4.678 18.422 1.00 91.81 114 GLY A N 1
ATOM 919 C CA . GLY A 1 114 ? -5.512 -5.846 18.066 1.00 91.81 114 GLY A CA 1
ATOM 920 C C . GLY A 1 114 ? -4.935 -5.834 16.652 1.00 91.81 114 GLY A C 1
ATOM 921 O O . GLY A 1 114 ? -4.609 -6.901 16.132 1.00 91.81 114 GLY A O 1
ATOM 922 N N . ILE A 1 115 ? -4.816 -4.666 16.015 1.00 94.62 115 ILE A N 1
ATOM 923 C CA . ILE A 1 115 ? -4.203 -4.551 14.687 1.00 94.62 115 ILE A CA 1
ATOM 924 C C . ILE A 1 115 ? -2.689 -4.715 14.819 1.00 94.62 115 ILE A C 1
ATOM 926 O O . ILE A 1 115 ? -1.996 -3.838 15.325 1.00 94.62 115 ILE A O 1
ATOM 930 N N . ASN A 1 116 ? -2.177 -5.843 14.332 1.00 92.75 116 ASN A N 1
ATOM 931 C CA . ASN A 1 116 ? -0.753 -6.189 14.386 1.00 92.75 116 ASN A CA 1
ATOM 932 C C . ASN A 1 116 ? -0.100 -6.269 12.993 1.00 92.75 116 ASN A C 1
ATOM 934 O O . ASN A 1 116 ? 1.092 -6.561 12.876 1.00 92.75 116 ASN A O 1
ATOM 938 N N . THR A 1 117 ? -0.877 -6.031 11.933 1.00 95.75 117 THR A N 1
ATOM 939 C CA . THR A 1 117 ? -0.434 -6.110 10.541 1.00 95.75 117 THR A CA 1
ATOM 940 C C . THR A 1 117 ? -0.986 -4.926 9.754 1.00 95.75 117 THR A C 1
ATOM 942 O O . THR A 1 117 ? -2.190 -4.669 9.759 1.00 95.75 117 THR A O 1
ATOM 945 N N . MET A 1 118 ? -0.104 -4.223 9.047 1.00 96.50 118 MET A N 1
ATOM 946 C CA . MET A 1 118 ? -0.455 -3.182 8.092 1.00 96.50 118 MET A CA 1
ATOM 947 C C . MET A 1 118 ? 0.002 -3.594 6.693 1.00 96.50 118 MET A C 1
ATOM 949 O O . MET A 1 118 ? 1.154 -3.981 6.486 1.00 96.50 118 MET A O 1
ATOM 953 N N . ILE A 1 119 ? -0.915 -3.521 5.734 1.00 96.81 119 ILE A N 1
ATOM 954 C CA . ILE A 1 119 ? -0.715 -3.974 4.361 1.00 96.81 119 ILE A CA 1
ATOM 955 C C . ILE A 1 119 ? -0.843 -2.780 3.424 1.00 96.81 119 ILE A C 1
ATOM 957 O O . ILE A 1 119 ? -1.847 -2.081 3.463 1.00 96.81 119 ILE A O 1
ATOM 961 N N . CYS A 1 120 ? 0.148 -2.563 2.569 1.00 95.31 120 CYS A N 1
ATOM 962 C CA . CYS A 1 120 ? 0.121 -1.585 1.495 1.00 95.31 120 CYS A CA 1
ATOM 963 C C . CYS A 1 120 ? -0.151 -2.277 0.153 1.00 95.31 120 CYS A C 1
ATOM 965 O O . CYS A 1 120 ? 0.567 -3.216 -0.208 1.00 95.31 120 CYS A O 1
ATOM 967 N N . LEU A 1 121 ? -1.162 -1.806 -0.577 1.00 93.06 121 LEU A N 1
ATOM 968 C CA . LEU A 1 121 ? -1.557 -2.300 -1.896 1.00 93.06 121 LEU A CA 1
ATOM 969 C C . LEU A 1 121 ? -1.628 -1.151 -2.901 1.00 93.06 121 LEU A C 1
ATOM 971 O O . LEU A 1 121 ? -2.435 -0.249 -2.721 1.00 93.06 121 LEU A O 1
ATOM 975 N N . GLY A 1 122 ? -0.864 -1.197 -3.990 1.00 84.31 122 GLY A N 1
ATOM 976 C CA . GLY A 1 122 ? -0.945 -0.144 -5.007 1.00 84.31 122 GLY A CA 1
ATOM 977 C C . GLY A 1 122 ? -0.341 1.165 -4.504 1.00 84.31 122 GLY A C 1
ATOM 978 O O . GLY A 1 122 ? -1.074 2.047 -4.055 1.00 84.31 122 GLY A O 1
ATOM 979 N N . LEU A 1 123 ? 0.987 1.285 -4.555 1.00 87.12 123 LEU A N 1
ATOM 980 C CA . LEU A 1 123 ? 1.618 2.610 -4.538 1.00 87.12 123 LEU A CA 1
ATOM 981 C C . LEU A 1 123 ? 1.771 3.066 -5.990 1.00 87.12 123 LEU A C 1
ATOM 983 O O . LEU A 1 123 ? 1.920 2.247 -6.890 1.00 87.12 123 LEU A O 1
ATOM 987 N N . ASP A 1 124 ? 1.763 4.371 -6.221 1.00 82.75 124 ASP A N 1
ATOM 988 C CA . ASP A 1 124 ? 2.084 4.916 -7.539 1.00 82.75 124 ASP A CA 1
ATOM 989 C C . ASP A 1 124 ? 3.519 4.538 -7.944 1.00 82.75 124 ASP A C 1
ATOM 991 O O . ASP A 1 124 ? 4.349 4.203 -7.102 1.00 82.75 124 ASP A O 1
ATOM 995 N N . GLN A 1 125 ? 3.857 4.596 -9.225 1.00 78.31 125 GLN A N 1
ATOM 996 C CA . GLN A 1 125 ? 5.224 4.328 -9.647 1.00 78.31 125 GLN A CA 1
ATOM 997 C C . GLN A 1 125 ? 6.158 5.444 -9.183 1.00 78.31 125 GLN A C 1
ATOM 999 O O . GLN A 1 125 ? 5.870 6.639 -9.287 1.00 78.31 125 GLN A O 1
ATOM 1004 N N . PHE A 1 126 ? 7.337 5.059 -8.701 1.00 77.62 126 PHE A N 1
ATOM 1005 C CA . PHE A 1 126 ? 8.379 6.035 -8.437 1.00 77.62 126 PHE A CA 1
ATOM 1006 C C . PHE A 1 126 ? 8.815 6.685 -9.762 1.00 77.62 126 PHE A C 1
ATOM 1008 O O . PHE A 1 126 ? 9.342 6.007 -10.638 1.00 77.62 126 PHE A O 1
ATOM 1015 N N . SER A 1 127 ? 8.656 8.000 -9.912 1.00 70.19 127 SER A N 1
ATOM 1016 C CA . SER A 1 127 ? 9.287 8.769 -10.988 1.00 70.19 127 SER A CA 1
ATOM 1017 C C . SER A 1 127 ? 10.613 9.371 -10.496 1.00 70.19 127 SER A C 1
ATOM 1019 O O . SER A 1 127 ? 10.647 10.155 -9.548 1.00 70.19 127 SER A O 1
ATOM 1021 N N . GLY A 1 128 ? 11.737 9.014 -11.131 1.00 57.88 128 GLY A N 1
ATOM 1022 C CA . GLY A 1 128 ? 13.082 9.518 -10.780 1.00 57.88 128 GLY A CA 1
ATOM 1023 C C . GLY A 1 128 ? 13.237 11.043 -10.894 1.00 57.88 128 GLY A C 1
ATOM 1024 O O . GLY A 1 128 ? 14.210 11.612 -10.398 1.00 57.88 128 GLY A O 1
ATOM 1025 N N . GLY A 1 129 ? 12.246 11.716 -11.490 1.00 58.81 129 GLY A N 1
ATOM 1026 C CA . GLY A 1 129 ? 12.077 13.160 -11.446 1.00 58.81 129 GLY A CA 1
ATOM 1027 C C . GLY A 1 129 ? 11.835 13.634 -10.017 1.00 58.81 129 GLY A C 1
ATOM 1028 O O . GLY A 1 129 ? 10.702 13.758 -9.553 1.00 58.81 129 GLY A O 1
ATOM 1029 N N . LEU A 1 130 ? 12.919 13.955 -9.316 1.00 53.97 130 LEU A N 1
ATOM 1030 C CA . LEU A 1 130 ? 12.871 14.811 -8.145 1.00 53.97 130 LEU A CA 1
ATOM 1031 C C . LEU A 1 130 ? 12.550 16.219 -8.645 1.00 53.97 130 LEU A C 1
ATOM 1033 O O . LEU A 1 130 ? 13.454 17.037 -8.739 1.00 53.97 130 LEU A O 1
ATOM 1037 N N . GLY A 1 131 ? 11.289 16.474 -9.015 1.00 46.88 131 GLY A N 1
ATOM 1038 C CA . GLY A 1 131 ? 10.865 17.752 -9.584 1.00 46.88 131 GLY A CA 1
ATOM 1039 C C . GLY A 1 131 ? 11.486 18.924 -8.830 1.00 46.88 131 GLY A C 1
ATOM 1040 O O . GLY A 1 131 ? 11.589 18.875 -7.591 1.00 46.88 131 GLY A O 1
ATOM 1041 N N . ASP A 1 132 ? 11.940 19.920 -9.591 1.00 36.16 132 ASP A N 1
ATOM 1042 C CA . ASP A 1 132 ? 12.373 21.205 -9.061 1.00 36.16 132 ASP A CA 1
ATOM 1043 C C . ASP A 1 132 ? 11.332 21.730 -8.073 1.00 36.16 132 ASP A C 1
ATOM 1045 O O . ASP A 1 132 ? 10.137 21.421 -8.160 1.00 36.16 132 ASP A O 1
ATOM 1049 N N . ALA A 1 133 ? 11.818 22.497 -7.100 1.00 40.53 133 ALA A N 1
ATOM 1050 C CA . ALA A 1 133 ? 11.021 23.129 -6.065 1.00 40.53 133 ALA A CA 1
ATOM 1051 C C . ALA A 1 133 ? 9.686 23.666 -6.623 1.00 40.53 133 ALA A C 1
ATOM 1053 O O . ALA A 1 133 ? 9.652 24.681 -7.312 1.00 40.53 133 ALA A O 1
ATOM 1054 N N . GLY A 1 134 ? 8.581 22.978 -6.309 1.00 40.72 134 GLY A N 1
ATOM 1055 C CA . GLY A 1 134 ? 7.255 23.592 -6.309 1.00 40.72 134 GLY A CA 1
ATOM 1056 C C . GLY A 1 134 ? 6.107 22.961 -7.102 1.00 40.72 134 GLY A C 1
ATOM 1057 O O . GLY A 1 134 ? 5.010 23.479 -6.931 1.00 40.72 134 GLY A O 1
ATOM 1058 N N . THR A 1 135 ? 6.242 21.907 -7.928 1.00 44.16 135 THR A N 1
ATOM 1059 C CA . THR A 1 135 ? 5.077 21.519 -8.784 1.00 44.16 135 THR A CA 1
ATOM 1060 C C . THR A 1 135 ? 4.725 20.041 -9.000 1.00 44.16 135 THR A C 1
ATOM 1062 O O . THR A 1 135 ? 3.692 19.772 -9.603 1.00 44.16 135 THR A O 1
ATOM 1065 N N . SER A 1 136 ? 5.440 19.056 -8.453 1.00 48.06 136 SER A N 1
ATOM 1066 C CA . SER A 1 136 ? 4.852 17.713 -8.256 1.00 48.06 136 SER A CA 1
ATOM 1067 C C . SER A 1 136 ? 5.672 16.889 -7.268 1.00 48.06 136 SER A C 1
ATOM 1069 O O . SER A 1 136 ? 6.770 16.416 -7.559 1.00 48.06 136 SER A O 1
ATOM 1071 N N . THR A 1 137 ? 5.150 16.704 -6.058 1.00 59.56 137 THR A N 1
ATOM 1072 C CA . THR A 1 137 ? 5.707 15.704 -5.147 1.00 59.56 137 THR A CA 1
ATOM 1073 C C . THR A 1 137 ? 5.448 14.332 -5.759 1.00 59.56 137 THR A C 1
ATOM 1075 O O . THR A 1 137 ? 4.290 13.978 -5.976 1.00 59.56 137 THR A O 1
ATOM 1078 N N . ASN A 1 138 ? 6.514 13.580 -6.053 1.00 75.31 138 ASN A N 1
ATOM 1079 C CA . ASN A 1 138 ? 6.439 12.192 -6.508 1.00 75.31 138 ASN A CA 1
ATOM 1080 C C . ASN A 1 138 ? 5.421 11.429 -5.640 1.00 75.31 138 ASN A C 1
ATOM 1082 O O . ASN A 1 138 ? 5.570 11.362 -4.415 1.00 75.31 138 ASN A O 1
ATOM 1086 N N . ALA A 1 139 ? 4.360 10.924 -6.275 1.00 82.62 139 ALA A N 1
ATOM 1087 C CA . ALA A 1 139 ? 3.209 10.380 -5.570 1.00 82.62 139 ALA A CA 1
ATOM 1088 C C . ALA A 1 139 ? 3.599 9.199 -4.679 1.00 82.62 139 ALA A C 1
ATOM 1090 O O . ALA A 1 139 ? 3.181 9.160 -3.523 1.00 82.62 139 ALA A O 1
ATOM 1091 N N . TRP A 1 140 ? 4.495 8.331 -5.156 1.00 86.94 140 TRP A N 1
ATOM 1092 C CA . TRP A 1 140 ? 5.050 7.230 -4.373 1.00 86.94 140 TRP A CA 1
ATOM 1093 C C . TRP A 1 140 ? 5.686 7.719 -3.064 1.00 86.94 140 TRP A C 1
ATOM 1095 O O . TRP A 1 140 ? 5.401 7.174 -1.999 1.00 86.94 140 TRP A O 1
ATOM 1105 N N . VAL A 1 141 ? 6.503 8.782 -3.111 1.00 86.62 141 VAL A N 1
ATOM 1106 C CA . VAL A 1 141 ? 7.197 9.329 -1.925 1.00 86.62 141 VAL A CA 1
ATOM 1107 C C . VAL A 1 141 ? 6.185 9.786 -0.874 1.00 86.62 141 VAL A C 1
ATOM 1109 O O . VAL A 1 141 ? 6.332 9.470 0.309 1.00 86.62 141 VAL A O 1
ATOM 1112 N N . THR A 1 142 ? 5.137 10.496 -1.293 1.00 87.19 142 THR A N 1
ATOM 1113 C CA . THR A 1 142 ? 4.093 10.968 -0.376 1.00 87.19 142 THR A CA 1
ATOM 1114 C C . THR A 1 142 ? 3.239 9.827 0.158 1.00 87.19 142 THR A C 1
ATOM 1116 O O . THR A 1 142 ? 3.010 9.748 1.364 1.00 87.19 142 THR A O 1
ATOM 1119 N N . GLN A 1 143 ? 2.797 8.916 -0.708 1.00 89.69 143 GLN A N 1
ATOM 1120 C CA . GLN A 1 143 ? 1.977 7.774 -0.312 1.00 89.69 143 GLN A CA 1
ATOM 1121 C C . GLN A 1 143 ? 2.724 6.864 0.666 1.00 89.69 143 GLN A C 1
ATOM 1123 O O . GLN A 1 143 ? 2.132 6.414 1.646 1.00 89.69 143 GLN A O 1
ATOM 1128 N N . TYR A 1 144 ? 4.022 6.639 0.447 1.00 90.94 144 TYR A N 1
ATOM 1129 C CA . TYR A 1 144 ? 4.861 5.888 1.372 1.00 90.94 144 TYR A CA 1
ATOM 1130 C C . TYR A 1 144 ? 5.048 6.631 2.705 1.00 90.94 144 TYR A C 1
ATOM 1132 O O . TYR A 1 144 ? 4.934 6.023 3.767 1.00 90.94 144 TYR A O 1
ATOM 1140 N N . ALA A 1 145 ? 5.275 7.949 2.688 1.00 90.69 145 ALA A N 1
ATOM 1141 C CA . ALA A 1 145 ? 5.352 8.746 3.915 1.00 90.69 145 ALA A CA 1
ATOM 1142 C C . ALA A 1 145 ? 4.056 8.659 4.743 1.00 90.69 145 ALA A C 1
ATOM 1144 O O . ALA A 1 145 ? 4.104 8.486 5.961 1.00 90.69 145 ALA A O 1
ATOM 1145 N N . VAL A 1 146 ? 2.897 8.705 4.084 1.00 92.50 146 VAL A N 1
ATOM 1146 C CA . VAL A 1 146 ? 1.591 8.504 4.725 1.00 92.50 146 VAL A CA 1
ATOM 1147 C C . VAL A 1 146 ? 1.459 7.096 5.303 1.00 92.50 146 VAL A C 1
ATOM 1149 O O . VAL A 1 146 ? 1.031 6.957 6.449 1.00 92.50 146 VAL A O 1
ATOM 1152 N N . PHE A 1 147 ? 1.879 6.061 4.568 1.00 94.25 147 PHE A N 1
ATOM 1153 C CA . PHE A 1 147 ? 1.906 4.691 5.085 1.00 94.25 147 PHE A CA 1
ATOM 1154 C C . PHE A 1 147 ? 2.718 4.599 6.384 1.00 94.25 147 PHE A C 1
ATOM 1156 O O . PHE A 1 147 ? 2.222 4.075 7.377 1.00 94.25 147 PHE A O 1
ATOM 1163 N N . VAL A 1 148 ? 3.936 5.151 6.407 1.00 93.81 148 VAL A N 1
ATOM 1164 C CA . VAL A 1 148 ? 4.801 5.138 7.600 1.00 93.81 148 VAL A CA 1
ATOM 1165 C C . VAL A 1 148 ? 4.163 5.891 8.765 1.00 93.81 148 VAL A C 1
ATOM 1167 O O . VAL A 1 148 ? 4.236 5.433 9.906 1.00 93.81 148 VAL A O 1
ATOM 1170 N N . TYR A 1 149 ? 3.514 7.027 8.494 1.00 94.00 149 TYR A N 1
ATOM 1171 C CA . TYR A 1 149 ? 2.806 7.792 9.519 1.00 94.00 149 TYR A CA 1
ATOM 1172 C C . TYR A 1 149 ? 1.683 6.972 10.166 1.00 94.00 149 TYR A C 1
ATOM 1174 O O . TYR A 1 149 ? 1.627 6.864 11.392 1.00 94.00 149 TYR A O 1
ATOM 1182 N N . ILE A 1 150 ? 0.825 6.358 9.344 1.00 95.31 150 ILE A N 1
ATOM 1183 C CA . ILE A 1 150 ? -0.280 5.517 9.816 1.00 95.31 150 ILE A CA 1
ATOM 1184 C C . ILE A 1 150 ? 0.269 4.313 10.581 1.00 95.31 150 ILE A C 1
ATOM 1186 O O . ILE A 1 150 ? -0.185 4.036 11.689 1.00 95.31 150 ILE A O 1
ATOM 1190 N N . TRP A 1 151 ? 1.281 3.637 10.030 1.00 95.75 151 TRP A N 1
ATOM 1191 C CA . TRP A 1 151 ? 1.927 2.497 10.672 1.00 95.75 151 TRP A CA 1
ATOM 1192 C C . TRP A 1 151 ? 2.401 2.844 12.080 1.00 95.75 151 TRP A C 1
ATOM 1194 O O . TRP A 1 151 ? 2.136 2.093 13.012 1.00 95.75 151 TRP A O 1
ATOM 1204 N N . LYS A 1 152 ? 3.060 3.997 12.247 1.00 94.56 152 LYS A N 1
ATOM 1205 C CA . LYS A 1 152 ? 3.579 4.430 13.546 1.00 94.56 152 LYS A CA 1
ATOM 1206 C C . LYS A 1 152 ? 2.456 4.667 14.551 1.00 94.56 152 LYS A C 1
ATOM 1208 O O . LYS A 1 152 ? 2.564 4.224 15.688 1.00 94.56 152 LYS A O 1
ATOM 1213 N N . ALA A 1 153 ? 1.370 5.315 14.130 1.00 95.44 153 ALA A N 1
ATOM 1214 C CA . ALA A 1 153 ? 0.213 5.538 14.993 1.00 95.44 153 ALA A CA 1
ATOM 1215 C C . ALA A 1 153 ? -0.430 4.211 15.444 1.00 95.44 153 ALA A C 1
ATOM 1217 O O . ALA A 1 153 ? -0.753 4.044 16.621 1.00 95.44 153 ALA A O 1
ATOM 1218 N N . ILE A 1 154 ? -0.565 3.246 14.527 1.00 96.19 154 ILE A N 1
ATOM 1219 C CA . ILE A 1 154 ? -1.087 1.908 14.835 1.00 96.19 154 ILE A CA 1
ATOM 1220 C C . ILE A 1 154 ? -0.124 1.141 15.751 1.00 96.19 154 ILE A C 1
ATOM 1222 O O . ILE A 1 154 ? -0.569 0.520 16.713 1.00 96.19 154 ILE A O 1
ATOM 1226 N N . ASP A 1 155 ? 1.186 1.196 15.504 1.00 95.44 155 ASP A N 1
ATOM 1227 C CA . ASP A 1 155 ? 2.185 0.505 16.326 1.00 95.44 155 ASP A CA 1
ATOM 1228 C C . ASP A 1 155 ? 2.265 1.070 17.751 1.00 95.44 155 ASP A C 1
ATOM 1230 O O . ASP A 1 155 ? 2.350 0.314 18.719 1.00 95.44 155 ASP A O 1
ATOM 1234 N N . ASP A 1 156 ? 2.144 2.390 17.905 1.00 95.12 156 ASP A N 1
ATOM 1235 C CA . ASP A 1 156 ? 2.072 3.049 19.210 1.00 95.12 156 ASP A CA 1
ATOM 1236 C C . ASP A 1 156 ? 0.854 2.567 20.010 1.00 95.12 156 ASP A C 1
ATOM 1238 O O . ASP A 1 156 ? 0.972 2.209 21.188 1.00 95.12 156 ASP A O 1
ATOM 1242 N N . LYS A 1 157 ? -0.308 2.488 19.356 1.00 95.75 157 LYS A N 1
ATOM 1243 C CA . LYS A 1 157 ? -1.539 1.932 19.927 1.00 95.75 157 LYS A CA 1
ATOM 1244 C C . LYS A 1 157 ? -1.371 0.455 20.301 1.00 95.75 157 LYS A C 1
ATOM 1246 O O . LYS A 1 157 ? -1.675 0.075 21.434 1.00 95.75 157 LYS A O 1
ATOM 1251 N N . TRP A 1 158 ? -0.822 -0.355 19.399 1.00 95.00 158 TRP A N 1
ATOM 1252 C CA . TRP A 1 158 ? -0.575 -1.782 19.611 1.00 95.00 158 TRP A CA 1
ATOM 1253 C C . TRP A 1 158 ? 0.377 -2.042 20.785 1.00 95.00 158 TRP A C 1
ATOM 1255 O O . TRP A 1 158 ? 0.126 -2.898 21.634 1.00 95.00 158 TRP A O 1
ATOM 1265 N N . ARG A 1 159 ? 1.440 -1.246 20.909 1.00 95.56 159 ARG A N 1
ATOM 1266 C CA . ARG A 1 159 ? 2.380 -1.300 22.034 1.00 95.56 159 ARG A CA 1
ATOM 1267 C C . ARG A 1 159 ? 1.703 -1.033 23.378 1.00 95.56 159 ARG A C 1
ATOM 1269 O O . ARG A 1 159 ? 1.992 -1.727 24.357 1.00 95.56 159 ARG A O 1
ATOM 1276 N N . ILE A 1 160 ? 0.784 -0.065 23.437 1.00 95.38 160 ILE A N 1
ATOM 1277 C CA . ILE A 1 160 ? -0.015 0.218 24.641 1.00 95.38 160 ILE A CA 1
ATOM 1278 C C . ILE A 1 160 ? -0.914 -0.979 24.984 1.00 95.38 160 ILE A C 1
ATOM 1280 O O . ILE A 1 160 ? -1.006 -1.361 26.152 1.00 95.38 160 ILE A O 1
ATOM 1284 N N . GLU A 1 161 ? -1.552 -1.596 23.988 1.00 94.94 161 GLU A N 1
ATOM 1285 C CA . GLU A 1 161 ? -2.391 -2.789 24.169 1.00 94.94 161 GLU A CA 1
ATOM 1286 C C . GLU A 1 161 ? -1.588 -3.995 24.669 1.00 94.94 161 GLU A C 1
ATOM 1288 O O . GLU A 1 161 ? -2.007 -4.662 25.617 1.00 94.94 161 GLU A O 1
ATOM 1293 N N . CYS A 1 162 ? -0.408 -4.253 24.097 1.00 94.44 162 CYS A N 1
ATOM 1294 C CA . CYS A 1 162 ? 0.505 -5.291 24.576 1.00 94.44 162 CYS A CA 1
ATOM 1295 C C . CYS A 1 162 ? 0.926 -5.049 26.025 1.00 94.44 162 CYS A C 1
ATOM 1297 O O . CYS A 1 162 ? 0.803 -5.955 26.848 1.00 94.44 162 CYS A O 1
ATOM 1299 N N . THR A 1 163 ? 1.322 -3.816 26.352 1.00 96.12 163 THR A N 1
ATOM 1300 C CA . THR A 1 163 ? 1.734 -3.434 27.711 1.00 96.12 163 THR A CA 1
ATOM 1301 C C . THR A 1 163 ? 0.610 -3.672 28.721 1.00 96.12 163 THR A C 1
ATOM 1303 O O . THR A 1 163 ? 0.835 -4.289 29.758 1.00 96.12 163 THR A O 1
ATOM 1306 N N . ARG A 1 164 ? -0.624 -3.248 28.410 1.00 95.12 164 ARG A N 1
ATOM 1307 C CA . ARG A 1 164 ? -1.799 -3.472 29.277 1.00 95.12 164 ARG A CA 1
ATOM 1308 C C . ARG A 1 164 ? -2.129 -4.952 29.458 1.00 95.12 164 ARG A C 1
ATOM 1310 O O . ARG A 1 164 ? -2.594 -5.342 30.523 1.00 95.12 164 ARG A O 1
ATOM 1317 N N . ALA A 1 165 ? -1.887 -5.761 28.431 1.00 94.75 165 ALA A N 1
ATOM 1318 C CA . ALA A 1 165 ? -2.108 -7.203 28.453 1.00 94.75 165 ALA A CA 1
ATOM 1319 C C . ALA A 1 165 ? -0.927 -8.006 29.037 1.00 94.75 165 ALA A C 1
ATOM 1321 O O . ALA A 1 165 ? -1.002 -9.232 29.069 1.00 94.75 165 ALA A O 1
ATOM 1322 N N . GLY A 1 166 ? 0.169 -7.357 29.456 1.00 95.50 166 GLY A N 1
ATOM 1323 C CA . GLY A 1 166 ? 1.374 -8.037 29.945 1.00 95.50 166 GLY A CA 1
ATOM 1324 C C . GLY A 1 166 ? 2.117 -8.850 28.874 1.00 95.50 166 GLY A C 1
ATOM 1325 O O . GLY A 1 166 ? 2.784 -9.827 29.204 1.00 95.50 166 GLY A O 1
ATOM 1326 N N . ARG A 1 167 ? 1.981 -8.483 27.593 1.00 95.25 167 ARG A N 1
ATOM 1327 C CA . ARG A 1 167 ? 2.633 -9.142 26.450 1.00 95.25 167 ARG A CA 1
ATOM 1328 C C . ARG A 1 167 ? 3.825 -8.325 25.963 1.00 95.25 167 ARG A C 1
ATOM 1330 O O . ARG A 1 167 ? 3.790 -7.096 25.994 1.00 95.25 167 ARG A O 1
ATOM 1337 N N . GLU A 1 168 ? 4.847 -9.006 25.455 1.00 94.19 168 GLU A N 1
ATOM 1338 C CA . GLU A 1 168 ? 5.944 -8.350 24.742 1.00 94.19 168 GLU A CA 1
ATOM 1339 C C . GLU A 1 168 ? 5.413 -7.653 23.480 1.00 94.19 168 GLU A C 1
ATOM 1341 O O . GLU A 1 168 ? 4.577 -8.194 22.749 1.00 94.19 168 GLU A O 1
ATOM 1346 N N . HIS A 1 169 ? 5.869 -6.423 23.235 1.00 94.44 169 HIS A N 1
ATOM 1347 C CA . HIS A 1 169 ? 5.520 -5.693 22.021 1.00 94.44 169 HIS A CA 1
ATOM 1348 C C . HIS A 1 169 ? 6.398 -6.169 20.865 1.00 94.44 169 HIS A C 1
ATOM 1350 O O . HIS A 1 169 ? 7.605 -5.950 20.850 1.00 94.44 169 HIS A O 1
ATOM 1356 N N . THR A 1 170 ? 5.762 -6.784 19.873 1.00 92.81 170 THR A N 1
ATOM 1357 C CA . THR A 1 170 ? 6.348 -6.981 18.547 1.00 92.81 170 THR A CA 1
ATOM 1358 C C . THR A 1 170 ? 5.807 -5.906 17.606 1.00 92.81 170 THR A C 1
ATOM 1360 O O . THR A 1 170 ? 4.575 -5.785 17.530 1.00 92.81 170 THR A O 1
ATOM 1363 N N . PRO A 1 171 ? 6.665 -5.176 16.867 1.00 93.25 171 PRO A N 1
ATOM 1364 C CA . PRO A 1 171 ? 6.209 -4.136 15.956 1.00 93.25 171 PRO A CA 1
ATOM 1365 C C . PRO A 1 171 ? 5.176 -4.642 14.948 1.00 93.25 171 PRO A C 1
ATOM 1367 O O . PRO A 1 171 ? 5.282 -5.768 14.450 1.00 93.25 171 PRO A O 1
ATOM 1370 N N . VAL A 1 172 ? 4.199 -3.796 14.622 1.00 94.44 172 VAL A N 1
ATOM 1371 C CA . VAL A 1 172 ? 3.197 -4.066 13.584 1.00 94.44 172 VAL A CA 1
ATOM 1372 C C . VAL A 1 172 ? 3.906 -4.446 12.282 1.00 94.44 172 VAL A C 1
ATOM 1374 O O . VAL A 1 172 ? 4.807 -3.743 11.817 1.00 94.44 172 VAL A O 1
ATOM 1377 N N . LYS A 1 173 ? 3.510 -5.558 11.662 1.00 95.06 173 LYS A N 1
ATOM 1378 C CA . LYS A 1 173 ? 4.125 -6.017 10.409 1.00 95.06 173 LYS A CA 1
ATOM 1379 C C . LYS A 1 173 ? 3.820 -5.046 9.276 1.00 95.06 173 LYS A C 1
ATOM 1381 O O . LYS A 1 173 ? 2.691 -4.580 9.153 1.00 95.06 173 LYS A O 1
ATOM 1386 N N . ARG A 1 174 ? 4.809 -4.795 8.419 1.00 94.50 174 ARG A N 1
ATOM 1387 C CA . ARG A 1 174 ? 4.677 -3.954 7.224 1.00 94.50 174 ARG A CA 1
ATOM 1388 C C . ARG A 1 174 ? 4.754 -4.813 5.983 1.00 94.50 174 ARG A C 1
ATOM 1390 O O . ARG A 1 174 ? 5.837 -5.263 5.609 1.00 94.50 174 ARG A O 1
ATOM 1397 N N . ILE A 1 175 ? 3.608 -5.053 5.371 1.00 95.44 175 ILE A N 1
ATOM 1398 C CA . ILE A 1 175 ? 3.498 -5.890 4.182 1.00 95.44 175 ILE A CA 1
ATOM 1399 C C . ILE A 1 175 ? 3.234 -4.993 2.985 1.00 95.44 175 ILE A C 1
ATOM 1401 O O . ILE A 1 175 ? 2.371 -4.125 3.044 1.00 95.44 175 ILE A O 1
ATOM 1405 N N . PHE A 1 176 ? 3.956 -5.210 1.898 1.00 94.94 176 PHE A N 1
ATOM 1406 C CA . PHE A 1 176 ? 3.761 -4.515 0.635 1.00 94.94 176 PHE A CA 1
ATOM 1407 C C . PHE A 1 176 ? 3.513 -5.547 -0.456 1.00 94.94 176 PHE A C 1
ATOM 1409 O O . PHE A 1 176 ? 4.302 -6.478 -0.609 1.00 94.94 176 PHE A O 1
ATOM 1416 N N . GLN A 1 177 ? 2.446 -5.368 -1.229 1.00 91.81 177 GLN A N 1
ATOM 1417 C CA . GLN A 1 177 ? 2.194 -6.170 -2.420 1.00 91.81 177 GLN A CA 1
ATOM 1418 C C . GLN A 1 177 ? 1.672 -5.274 -3.533 1.00 91.81 177 GLN A C 1
ATOM 1420 O O . GLN A 1 177 ? 0.574 -4.726 -3.446 1.00 91.81 177 GLN A O 1
ATOM 1425 N N . ASP A 1 178 ? 2.443 -5.189 -4.605 1.00 85.12 178 ASP A N 1
ATOM 1426 C CA . ASP A 1 178 ? 2.043 -4.501 -5.819 1.00 85.12 178 ASP A CA 1
ATOM 1427 C C . ASP A 1 178 ? 2.708 -5.198 -7.013 1.00 85.12 178 ASP A C 1
ATOM 1429 O O . ASP A 1 178 ? 3.943 -5.283 -7.058 1.00 85.12 178 ASP A O 1
ATOM 1433 N N . PRO A 1 179 ? 1.927 -5.737 -7.965 1.00 73.44 179 PRO A N 1
ATOM 1434 C CA . PRO A 1 179 ? 2.490 -6.368 -9.153 1.00 73.44 179 PRO A CA 1
ATOM 1435 C C . PRO A 1 179 ? 3.288 -5.385 -10.026 1.00 73.44 179 PRO A C 1
ATOM 1437 O O . PRO A 1 179 ? 4.114 -5.831 -10.818 1.00 73.44 179 PRO A O 1
ATOM 1440 N N . ALA A 1 180 ? 3.084 -4.071 -9.877 1.00 80.12 180 ALA A N 1
ATOM 1441 C CA . ALA A 1 180 ? 3.788 -3.037 -10.627 1.00 80.12 180 ALA A CA 1
ATOM 1442 C C . ALA A 1 180 ? 5.128 -2.608 -9.999 1.00 80.12 180 ALA A C 1
ATOM 1444 O O . ALA A 1 180 ? 5.811 -1.754 -10.566 1.00 80.12 180 ALA A O 1
ATOM 1445 N N . PHE A 1 181 ? 5.540 -3.173 -8.852 1.00 82.81 181 PHE A N 1
ATOM 1446 C CA . PHE A 1 181 ? 6.812 -2.798 -8.232 1.00 82.81 181 PHE A CA 1
ATOM 1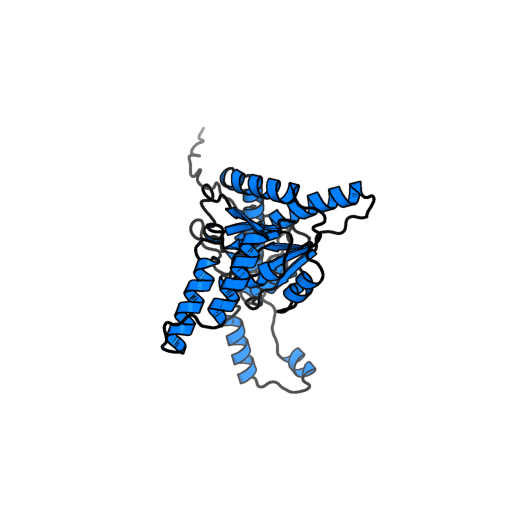447 C C . PHE A 1 181 ? 8.019 -3.159 -9.097 1.00 82.81 181 PHE A C 1
ATOM 1449 O O . PHE A 1 181 ? 8.428 -4.319 -9.210 1.00 82.81 181 PHE A O 1
ATOM 1456 N N . ASP A 1 182 ? 8.657 -2.113 -9.605 1.00 83.44 182 ASP A N 1
ATOM 1457 C CA . ASP A 1 182 ? 9.946 -2.176 -10.271 1.00 83.44 182 ASP A CA 1
ATOM 1458 C C . ASP A 1 182 ? 11.124 -2.290 -9.284 1.00 83.44 182 ASP A C 1
ATOM 1460 O O . ASP A 1 182 ? 10.995 -2.215 -8.054 1.00 83.44 182 ASP A O 1
ATOM 1464 N N . THR A 1 183 ? 12.320 -2.475 -9.843 1.00 84.06 183 THR A N 1
ATOM 1465 C CA . THR A 1 183 ? 13.573 -2.564 -9.084 1.00 84.06 183 THR A CA 1
ATOM 1466 C C . THR A 1 183 ? 13.827 -1.313 -8.231 1.00 84.06 183 THR A C 1
ATOM 1468 O O . THR A 1 183 ? 14.308 -1.443 -7.104 1.00 84.06 183 THR A O 1
ATOM 1471 N N . ARG A 1 184 ? 13.471 -0.112 -8.722 1.00 85.88 184 ARG A N 1
ATOM 1472 C CA . ARG A 1 184 ? 13.639 1.176 -8.014 1.00 85.88 184 ARG A CA 1
ATOM 1473 C C . ARG A 1 184 ? 12.811 1.192 -6.730 1.00 85.88 184 ARG A C 1
ATOM 1475 O O . ARG A 1 184 ? 13.334 1.446 -5.645 1.00 85.88 184 ARG A O 1
ATOM 1482 N N . THR A 1 185 ? 11.543 0.829 -6.848 1.00 85.94 185 THR A N 1
ATOM 1483 C CA . THR A 1 185 ? 10.581 0.784 -5.751 1.00 85.94 185 THR A CA 1
ATOM 1484 C C . THR A 1 185 ? 10.958 -0.276 -4.723 1.00 85.94 185 THR A C 1
ATOM 1486 O O . THR A 1 185 ? 11.023 0.020 -3.529 1.00 85.94 185 THR A O 1
ATOM 1489 N N . LYS A 1 186 ? 11.298 -1.498 -5.162 1.00 87.62 186 LYS A N 1
ATOM 1490 C CA . LYS A 1 186 ? 11.757 -2.562 -4.251 1.00 87.62 186 LYS A CA 1
ATOM 1491 C C . LYS A 1 186 ? 13.008 -2.138 -3.480 1.00 87.62 186 LYS A C 1
ATOM 1493 O O . LYS A 1 186 ? 13.080 -2.341 -2.269 1.00 87.62 186 LYS A O 1
ATOM 1498 N N . TYR A 1 187 ? 13.958 -1.482 -4.147 1.00 87.56 187 TYR A N 1
ATOM 1499 C CA . TYR A 1 187 ? 15.158 -0.952 -3.503 1.00 87.56 187 TYR A CA 1
ATOM 1500 C C . TYR A 1 187 ? 14.833 0.130 -2.459 1.00 87.56 187 TYR A C 1
ATOM 1502 O O . TYR A 1 187 ? 15.311 0.046 -1.329 1.00 87.56 187 TYR A O 1
ATOM 1510 N N . LEU A 1 188 ? 13.967 1.097 -2.780 1.00 87.19 188 LEU A N 1
ATOM 1511 C CA . LEU A 1 188 ? 13.511 2.129 -1.835 1.00 87.19 188 LEU A CA 1
ATOM 1512 C C . LEU A 1 18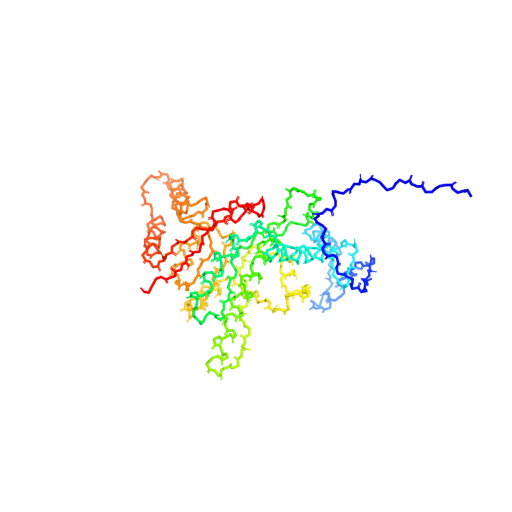8 ? 12.771 1.549 -0.616 1.00 87.19 188 LEU A C 1
ATOM 1514 O O . LEU A 1 188 ? 12.888 2.062 0.501 1.00 87.19 188 LEU A O 1
ATOM 1518 N N . LEU A 1 189 ? 11.997 0.480 -0.812 1.00 88.62 189 LEU A N 1
ATOM 1519 C CA . LEU A 1 189 ? 11.276 -0.189 0.270 1.00 88.62 189 LEU A CA 1
ATOM 1520 C C . LEU A 1 189 ? 12.210 -0.994 1.179 1.00 88.62 189 LEU A C 1
ATOM 1522 O O . LEU A 1 189 ? 11.988 -1.002 2.387 1.00 88.62 189 LEU A O 1
ATOM 1526 N N . GLN A 1 190 ? 13.226 -1.661 0.622 1.00 86.81 190 GLN A N 1
ATOM 1527 C CA . GLN A 1 190 ? 13.993 -2.693 1.333 1.00 86.81 190 GLN A CA 1
ATOM 1528 C C . GLN A 1 190 ? 15.427 -2.304 1.705 1.00 86.81 190 GLN A C 1
ATOM 1530 O O . GLN A 1 190 ? 16.004 -2.936 2.589 1.00 86.81 190 GLN A O 1
ATOM 1535 N N . LYS A 1 191 ? 16.050 -1.356 0.996 1.00 82.81 191 LYS A N 1
ATOM 1536 C CA . LYS A 1 191 ? 17.511 -1.163 1.034 1.00 82.81 191 LYS A CA 1
ATOM 1537 C C . LYS A 1 191 ? 17.973 0.191 1.536 1.00 82.81 191 LYS A C 1
ATOM 1539 O O . LYS A 1 191 ? 19.118 0.263 1.962 1.00 82.81 191 LYS A O 1
ATOM 1544 N N . ILE A 1 192 ? 17.140 1.229 1.494 1.00 74.75 192 ILE A N 1
ATOM 1545 C CA . ILE A 1 192 ? 17.545 2.562 1.956 1.00 74.75 192 ILE A CA 1
ATOM 1546 C C . ILE A 1 192 ? 17.086 2.755 3.404 1.00 74.75 192 ILE A C 1
ATOM 1548 O O . ILE A 1 192 ? 15.875 2.813 3.645 1.00 74.75 192 ILE A O 1
ATOM 1552 N N . PRO A 1 193 ? 18.019 2.848 4.370 1.00 67.31 193 PRO A N 1
ATOM 1553 C CA . PRO A 1 193 ? 17.684 3.151 5.751 1.00 67.31 193 PRO A CA 1
ATOM 1554 C C . PRO A 1 193 ? 17.042 4.535 5.863 1.00 67.31 193 PRO A C 1
ATOM 1556 O O . PRO A 1 193 ? 17.359 5.459 5.110 1.00 67.31 193 PRO A O 1
ATOM 1559 N N . ARG A 1 194 ? 16.136 4.676 6.826 1.00 72.94 194 ARG A N 1
ATOM 1560 C CA . ARG A 1 194 ? 15.487 5.936 7.182 1.00 72.94 194 ARG A CA 1
ATOM 1561 C C . ARG A 1 194 ? 15.620 6.130 8.685 1.00 72.94 194 ARG A C 1
ATOM 1563 O O . ARG A 1 194 ? 15.206 5.262 9.448 1.00 72.94 194 ARG A O 1
ATOM 1570 N N . ASP A 1 195 ? 16.130 7.277 9.109 1.00 68.62 195 ASP A N 1
ATOM 1571 C CA . ASP A 1 195 ? 16.436 7.553 10.520 1.00 68.62 195 ASP A CA 1
ATOM 1572 C C . ASP A 1 195 ? 15.223 7.443 11.446 1.00 68.62 195 ASP A C 1
ATOM 1574 O O . ASP A 1 195 ? 15.329 7.002 12.588 1.00 68.62 195 ASP A O 1
ATOM 1578 N N . THR A 1 196 ? 14.048 7.841 10.956 1.00 65.56 196 THR A N 1
ATOM 1579 C CA . THR A 1 196 ? 12.803 7.805 11.741 1.00 65.56 196 THR A CA 1
ATOM 1580 C C . THR A 1 196 ? 11.935 6.585 11.440 1.00 65.56 196 THR A C 1
ATOM 1582 O O . THR A 1 196 ? 10.874 6.428 12.046 1.00 65.56 196 THR A O 1
ATOM 1585 N N . ASP A 1 197 ? 12.384 5.728 10.519 1.00 67.81 197 ASP A N 1
ATOM 1586 C CA . ASP A 1 197 ? 11.621 4.621 9.957 1.00 67.81 197 ASP A CA 1
ATOM 1587 C C . ASP A 1 197 ? 12.502 3.370 9.771 1.00 67.81 197 ASP A C 1
ATOM 1589 O O . ASP A 1 197 ? 12.832 2.969 8.656 1.00 67.81 197 ASP A O 1
ATOM 1593 N N . THR A 1 198 ? 12.902 2.759 10.889 1.00 65.81 198 THR A N 1
ATOM 1594 C CA . THR A 1 198 ? 13.797 1.584 10.924 1.00 65.81 198 THR A CA 1
ATOM 1595 C C . THR A 1 198 ? 13.071 0.241 10.798 1.00 65.81 198 THR A C 1
ATOM 1597 O O . THR A 1 198 ? 13.702 -0.815 10.849 1.00 65.81 198 THR A O 1
ATOM 1600 N N . GLY A 1 199 ? 11.743 0.249 10.650 1.00 70.31 199 GLY A N 1
ATOM 1601 C CA . GLY A 1 199 ? 10.968 -0.979 10.501 1.00 70.31 199 GLY A CA 1
ATOM 1602 C C . GLY A 1 199 ? 11.284 -1.698 9.189 1.00 70.31 199 GLY A C 1
ATOM 1603 O O . GLY A 1 199 ? 11.501 -1.081 8.147 1.00 70.31 199 GLY A O 1
ATOM 1604 N N . THR A 1 200 ? 11.299 -3.029 9.231 1.00 84.12 200 THR A N 1
ATOM 1605 C CA . THR A 1 200 ? 11.549 -3.847 8.039 1.00 84.12 200 THR A CA 1
ATOM 1606 C C . THR A 1 200 ? 10.280 -3.970 7.204 1.00 84.12 200 THR A C 1
ATOM 1608 O O . THR A 1 200 ? 9.251 -4.445 7.688 1.00 84.12 200 THR A O 1
ATOM 1611 N N . ASN A 1 201 ? 10.363 -3.577 5.935 1.00 92.00 201 ASN A N 1
ATOM 1612 C CA . ASN A 1 201 ? 9.294 -3.788 4.966 1.00 92.00 201 ASN A CA 1
ATOM 1613 C C . ASN A 1 201 ? 9.413 -5.189 4.358 1.00 92.00 201 ASN A C 1
ATOM 1615 O O . ASN A 1 201 ? 10.454 -5.551 3.809 1.00 92.00 201 ASN A O 1
ATOM 1619 N N . THR A 1 202 ? 8.333 -5.963 4.423 1.00 92.75 202 THR A N 1
ATOM 1620 C CA . THR A 1 202 ? 8.226 -7.257 3.743 1.00 92.75 202 THR A CA 1
ATOM 1621 C C . THR A 1 202 ? 7.479 -7.050 2.435 1.00 92.75 202 THR A C 1
ATOM 1623 O O . THR A 1 202 ? 6.318 -6.649 2.446 1.00 92.75 202 THR A O 1
ATOM 1626 N N . VAL A 1 203 ? 8.145 -7.302 1.309 1.00 92.19 203 VAL A N 1
ATOM 1627 C CA . VAL A 1 203 ? 7.513 -7.280 -0.016 1.00 92.19 203 VAL A CA 1
ATOM 1628 C C . VAL A 1 203 ? 7.145 -8.715 -0.368 1.00 92.19 203 VAL A C 1
ATOM 1630 O O . VAL A 1 203 ? 8.022 -9.576 -0.324 1.00 92.19 203 VAL A O 1
ATOM 1633 N N . VAL A 1 204 ? 5.875 -8.958 -0.677 1.00 92.38 204 VAL A N 1
ATOM 1634 C CA . VAL A 1 204 ? 5.338 -10.284 -1.017 1.00 92.38 204 VAL A CA 1
ATOM 1635 C C . VAL A 1 204 ? 4.818 -10.306 -2.449 1.00 92.38 204 VAL A C 1
ATOM 1637 O O . VAL A 1 204 ? 4.467 -9.259 -3.003 1.00 92.38 204 VAL A O 1
ATOM 1640 N N . ASP A 1 205 ? 4.762 -11.494 -3.045 1.00 88.81 205 ASP A N 1
ATOM 1641 C CA . ASP A 1 205 ? 4.259 -11.667 -4.404 1.00 88.81 205 ASP A CA 1
ATOM 1642 C C . ASP A 1 205 ? 2.723 -11.722 -4.428 1.00 88.81 205 ASP A C 1
ATOM 1644 O O . ASP A 1 205 ? 2.056 -12.093 -3.462 1.00 88.81 205 ASP A O 1
ATOM 1648 N N . HIS A 1 206 ? 2.121 -11.345 -5.556 1.00 84.25 206 HIS A N 1
ATOM 1649 C CA . HIS A 1 206 ? 0.683 -11.521 -5.749 1.00 84.25 206 HIS A CA 1
ATOM 1650 C C . HIS A 1 206 ? 0.347 -13.014 -5.948 1.00 84.25 206 HIS A C 1
ATOM 1652 O O . HIS A 1 206 ? 1.020 -13.655 -6.756 1.00 84.25 206 HIS A O 1
ATOM 1658 N N . PRO A 1 207 ? -0.705 -13.580 -5.311 1.00 88.19 207 PRO A N 1
ATOM 1659 C CA . PRO A 1 207 ? -1.742 -12.938 -4.491 1.00 88.19 207 PRO A CA 1
ATOM 1660 C C . PRO A 1 207 ? -1.600 -13.161 -2.965 1.00 88.19 207 PRO A C 1
ATOM 1662 O O . PRO A 1 207 ? -2.617 -13.296 -2.280 1.00 88.19 207 PRO A O 1
ATOM 1665 N N . GLU A 1 208 ? -0.392 -13.219 -2.397 1.00 91.19 208 GLU A N 1
ATOM 1666 C CA . GLU A 1 208 ? -0.163 -13.613 -0.992 1.00 91.19 208 GLU A CA 1
ATOM 1667 C C . GLU A 1 208 ? -0.974 -12.812 0.040 1.00 91.19 208 GLU A C 1
ATOM 1669 O O . GLU A 1 208 ? -1.524 -13.395 0.977 1.00 91.19 208 GLU A O 1
ATOM 1674 N N . VAL A 1 209 ? -1.137 -11.499 -0.144 1.00 92.62 209 VAL A N 1
ATOM 1675 C CA . VAL A 1 209 ? -1.955 -10.651 0.742 1.00 92.62 209 VAL A CA 1
ATOM 1676 C C . VAL A 1 209 ? -3.392 -11.156 0.848 1.00 92.62 209 VAL A C 1
ATOM 1678 O O . VAL A 1 209 ? -3.989 -11.076 1.923 1.00 92.62 209 VAL A O 1
ATOM 1681 N N . GLN A 1 210 ? -3.964 -11.689 -0.235 1.00 91.69 210 GLN A N 1
ATOM 1682 C CA . GLN A 1 210 ? -5.332 -12.203 -0.186 1.00 91.69 210 GLN A CA 1
ATOM 1683 C C . GLN A 1 210 ? -5.422 -13.411 0.749 1.00 91.69 210 GLN A C 1
ATOM 1685 O O . GLN A 1 210 ? -6.363 -13.517 1.535 1.00 91.69 210 GLN A O 1
ATOM 1690 N N . GLU A 1 211 ? -4.419 -14.288 0.719 1.00 92.75 211 GLU A N 1
ATOM 1691 C CA . GLU A 1 211 ? -4.324 -15.433 1.625 1.00 92.75 211 GLU A CA 1
ATOM 1692 C C . GLU A 1 211 ? -4.062 -15.004 3.073 1.00 92.75 211 GLU A C 1
ATOM 1694 O O . GLU A 1 211 ? -4.599 -15.610 4.002 1.00 92.75 211 GLU A O 1
ATOM 1699 N N . MET A 1 212 ? -3.294 -13.931 3.282 1.00 93.12 212 MET A N 1
ATOM 1700 C CA . MET A 1 212 ? -3.095 -13.342 4.609 1.00 93.12 212 MET A CA 1
ATOM 1701 C C . MET A 1 212 ? -4.410 -12.814 5.187 1.00 93.12 212 MET A C 1
ATOM 1703 O O . MET A 1 212 ? -4.768 -13.190 6.299 1.00 93.12 212 MET A O 1
ATOM 1707 N N . LEU A 1 213 ? -5.168 -12.026 4.417 1.00 93.69 213 LEU A N 1
ATOM 1708 C CA . LEU A 1 213 ? -6.447 -11.450 4.852 1.00 93.69 213 LEU A CA 1
ATOM 1709 C C . LEU A 1 213 ? -7.528 -12.509 5.110 1.00 93.69 213 LEU A C 1
ATOM 1711 O O . LEU A 1 213 ? -8.371 -12.337 5.990 1.00 93.69 213 LEU A O 1
ATOM 1715 N N . LYS A 1 214 ? -7.500 -13.634 4.383 1.00 91.62 214 LYS A N 1
ATOM 1716 C CA . LYS A 1 214 ? -8.387 -14.778 4.660 1.00 91.62 214 LYS A CA 1
ATOM 1717 C C . LYS A 1 214 ? -8.104 -15.413 6.026 1.00 91.62 214 LYS A C 1
ATOM 1719 O O . LYS A 1 214 ? -9.046 -15.863 6.679 1.00 91.62 214 LYS A O 1
ATOM 1724 N N . LYS A 1 215 ? -6.834 -15.465 6.442 1.00 89.75 215 LYS A N 1
ATOM 1725 C CA . LYS A 1 215 ? -6.389 -16.083 7.705 1.00 89.75 215 LYS A CA 1
ATOM 1726 C C . LYS A 1 215 ? -6.510 -15.138 8.893 1.00 89.75 215 LYS A C 1
ATOM 1728 O O . LYS A 1 215 ? -6.967 -15.558 9.951 1.00 89.75 215 LYS A O 1
ATOM 1733 N N . ASP A 1 216 ? -6.109 -13.886 8.712 1.00 87.44 216 ASP A N 1
ATOM 1734 C CA . ASP A 1 216 ? -6.138 -12.865 9.746 1.00 87.44 216 ASP A CA 1
ATOM 1735 C C . ASP A 1 216 ? -6.752 -11.570 9.212 1.00 87.44 216 ASP A C 1
ATOM 1737 O O . ASP A 1 216 ? -6.185 -10.859 8.382 1.00 87.44 216 ASP A O 1
ATOM 1741 N N . LYS A 1 217 ? -7.944 -11.271 9.725 1.00 85.56 217 LYS A N 1
ATOM 1742 C CA . LYS A 1 217 ? -8.705 -10.069 9.381 1.00 85.56 217 LYS A CA 1
ATOM 1743 C C . LYS A 1 217 ? -8.306 -8.870 10.240 1.00 85.56 217 LYS A C 1
ATOM 1745 O O . LYS A 1 217 ? -8.735 -7.758 9.932 1.00 85.56 217 LYS A O 1
ATOM 1750 N N . LYS A 1 218 ? -7.476 -9.063 11.279 1.00 90.56 218 LYS A N 1
ATOM 1751 C CA . LYS A 1 218 ? -6.922 -8.012 12.152 1.00 90.56 218 LYS A CA 1
ATOM 1752 C C . LYS A 1 218 ? -5.805 -7.229 11.457 1.00 90.56 218 LYS A C 1
ATOM 1754 O O . LYS A 1 218 ? -4.702 -7.056 11.974 1.00 90.56 218 LYS A O 1
ATOM 1759 N N . ALA A 1 219 ? -6.117 -6.738 10.265 1.00 95.50 219 ALA A N 1
ATOM 1760 C CA . ALA A 1 219 ? -5.214 -5.992 9.416 1.00 95.50 219 ALA A CA 1
ATOM 1761 C C . ALA A 1 219 ? -5.788 -4.613 9.086 1.00 95.50 219 ALA A C 1
ATOM 1763 O O . ALA A 1 219 ? -6.996 -4.449 8.884 1.00 95.50 219 ALA A O 1
ATOM 1764 N N . PHE A 1 220 ? -4.887 -3.641 8.984 1.00 97.38 220 PHE A N 1
ATOM 1765 C CA . PHE A 1 220 ? -5.154 -2.364 8.340 1.00 97.38 220 PHE A CA 1
ATOM 1766 C C . PHE A 1 220 ? -4.616 -2.413 6.913 1.00 97.38 220 PHE A C 1
ATOM 1768 O O . PHE A 1 220 ? -3.421 -2.623 6.708 1.00 97.38 220 PHE A O 1
ATOM 1775 N N . VAL A 1 221 ? -5.477 -2.210 5.923 1.00 97.25 221 VAL A N 1
ATOM 1776 C CA . VAL A 1 221 ? -5.079 -2.156 4.514 1.00 97.25 221 VAL A CA 1
ATOM 1777 C C . VAL A 1 221 ? -5.053 -0.704 4.050 1.00 97.25 221 VAL A C 1
ATOM 1779 O O . VAL A 1 221 ? -6.052 -0.004 4.152 1.00 97.25 221 VAL A O 1
ATOM 1782 N N . TYR A 1 222 ? -3.921 -0.261 3.519 1.00 96.19 222 TYR A N 1
ATOM 1783 C CA . TYR A 1 222 ? -3.718 1.037 2.888 1.00 96.19 222 TYR A CA 1
ATOM 1784 C C . TYR A 1 222 ? -3.541 0.839 1.383 1.00 96.19 222 TYR A C 1
ATOM 1786 O O . TYR A 1 222 ? -2.664 0.091 0.956 1.00 96.19 222 TYR A O 1
ATOM 1794 N N . ALA A 1 223 ? -4.391 1.478 0.587 1.00 93.38 223 ALA A N 1
ATOM 1795 C CA . ALA A 1 223 ? -4.531 1.208 -0.833 1.00 93.38 223 ALA A CA 1
ATOM 1796 C C . ALA A 1 223 ? -4.721 2.493 -1.668 1.00 93.38 223 ALA A C 1
ATOM 1798 O O . ALA A 1 223 ? -5.779 2.679 -2.271 1.00 93.38 223 ALA A O 1
ATOM 1799 N N . PRO A 1 224 ? -3.736 3.413 -1.673 1.00 88.44 224 PRO A N 1
ATOM 1800 C CA . PRO A 1 224 ? -3.890 4.753 -2.247 1.00 88.44 224 PRO A CA 1
ATOM 1801 C C . PRO A 1 224 ? -3.915 4.780 -3.777 1.00 88.44 224 PRO A C 1
ATOM 1803 O O . PRO A 1 224 ? -4.396 5.747 -4.358 1.00 88.44 224 PRO A O 1
ATOM 1806 N N . HIS A 1 225 ? -3.390 3.747 -4.435 1.00 85.31 225 HIS A N 1
ATOM 1807 C CA . HIS A 1 225 ? -3.346 3.648 -5.891 1.00 85.31 225 HIS A CA 1
ATOM 1808 C C . HIS A 1 225 ? -3.847 2.284 -6.382 1.00 85.31 225 HIS A C 1
ATOM 1810 O O . HIS A 1 225 ? -3.351 1.712 -7.349 1.00 85.31 225 HIS A O 1
ATOM 1816 N N . LEU A 1 226 ? -4.840 1.725 -5.686 1.00 86.88 226 LEU A N 1
ATOM 1817 C CA . LEU A 1 226 ? -5.455 0.467 -6.083 1.00 86.88 226 LEU A CA 1
ATOM 1818 C C . LEU A 1 226 ? -6.500 0.711 -7.189 1.00 86.88 226 LEU A C 1
ATOM 1820 O O . LEU A 1 226 ? -7.395 1.539 -6.992 1.00 86.88 226 LEU A O 1
ATOM 1824 N N . PRO A 1 227 ? -6.457 -0.034 -8.312 1.00 86.31 227 PRO A N 1
ATOM 1825 C CA . PRO A 1 227 ? -7.493 0.021 -9.337 1.00 86.31 227 PRO A CA 1
ATOM 1826 C C . PRO A 1 227 ? -8.900 -0.178 -8.768 1.00 86.31 227 PRO A C 1
ATOM 1828 O O . PRO A 1 227 ? -9.122 -0.976 -7.849 1.00 86.31 227 PRO A O 1
ATOM 1831 N N . SER A 1 228 ? -9.876 0.517 -9.345 1.00 84.44 228 SER A N 1
ATOM 1832 C CA . SER A 1 228 ? -11.253 0.592 -8.843 1.00 84.44 228 SER A CA 1
ATOM 1833 C C . SER A 1 228 ? -11.879 -0.773 -8.604 1.00 84.44 228 SER A C 1
ATOM 1835 O O . SER A 1 228 ? -12.400 -1.035 -7.521 1.00 84.44 228 SER A O 1
ATOM 1837 N N . ARG A 1 229 ? -11.734 -1.696 -9.559 1.00 84.25 229 ARG A N 1
ATOM 1838 C CA . ARG A 1 229 ? -12.297 -3.056 -9.479 1.00 84.25 229 ARG A CA 1
ATOM 1839 C C . ARG A 1 229 ? -11.728 -3.907 -8.353 1.00 84.25 229 ARG A C 1
ATOM 1841 O O . ARG A 1 229 ? -12.416 -4.788 -7.838 1.00 84.25 229 ARG A O 1
ATOM 1848 N N . LEU A 1 230 ? -10.499 -3.628 -7.926 1.00 88.06 230 LEU A N 1
ATOM 1849 C CA . LEU A 1 230 ? -9.862 -4.377 -6.848 1.00 88.06 230 LEU A CA 1
ATOM 1850 C C . LEU A 1 230 ? -10.316 -3.895 -5.462 1.00 88.06 230 LEU A C 1
ATOM 1852 O O . LEU A 1 230 ? -10.226 -4.664 -4.506 1.00 88.06 230 LEU A O 1
ATOM 1856 N N . ASN A 1 231 ? -10.868 -2.680 -5.333 1.00 88.88 231 ASN A N 1
ATOM 1857 C CA . ASN A 1 231 ? -11.367 -2.167 -4.050 1.00 88.88 231 ASN A CA 1
ATOM 1858 C C . ASN A 1 231 ? -12.476 -3.079 -3.466 1.00 88.88 231 ASN A C 1
ATOM 1860 O O . ASN A 1 231 ? -12.287 -3.600 -2.361 1.00 88.88 231 ASN A O 1
ATOM 1864 N N . PRO A 1 232 ? -13.584 -3.380 -4.187 1.00 89.00 232 PRO A N 1
ATOM 1865 C CA . PRO A 1 232 ? -14.603 -4.316 -3.703 1.00 89.00 232 PRO A CA 1
ATOM 1866 C C . PRO A 1 232 ? -14.066 -5.725 -3.428 1.00 89.00 232 PRO A C 1
ATOM 1868 O O . PRO A 1 232 ? -14.534 -6.395 -2.507 1.00 89.00 232 PRO A O 1
ATOM 1871 N N . GLN A 1 233 ? -13.071 -6.186 -4.195 1.00 89.81 233 GLN A N 1
ATOM 1872 C CA . GLN A 1 233 ? -12.445 -7.489 -3.967 1.00 89.81 233 GLN A CA 1
ATOM 1873 C C . GLN A 1 233 ? -11.713 -7.531 -2.623 1.00 89.81 233 GLN A C 1
ATOM 1875 O O . GLN A 1 233 ? -11.940 -8.459 -1.848 1.00 89.81 233 GLN A O 1
ATOM 1880 N N . ILE A 1 234 ? -10.891 -6.532 -2.302 1.00 92.50 234 ILE A N 1
ATOM 1881 C CA . ILE A 1 234 ? -10.178 -6.480 -1.019 1.00 92.50 234 ILE A CA 1
ATOM 1882 C C . ILE A 1 234 ? -11.151 -6.334 0.154 1.00 92.50 234 ILE A C 1
ATOM 1884 O O . ILE A 1 234 ? -11.033 -7.061 1.140 1.00 92.50 234 ILE A O 1
ATOM 1888 N N . LEU A 1 235 ? -12.165 -5.475 0.033 1.00 92.88 235 LEU A N 1
ATOM 1889 C CA . LEU A 1 235 ? -13.204 -5.324 1.059 1.00 92.88 235 LEU A CA 1
ATOM 1890 C C . LEU A 1 235 ? -13.989 -6.625 1.295 1.00 92.88 235 LEU A C 1
ATOM 1892 O O . LEU A 1 235 ? -14.352 -6.929 2.432 1.00 92.88 235 LEU A O 1
ATOM 1896 N N . SER A 1 236 ? -14.190 -7.449 0.259 1.00 91.94 236 SER A N 1
ATOM 1897 C CA . SER A 1 236 ? -14.838 -8.763 0.401 1.00 91.94 236 SER A CA 1
ATOM 1898 C C . SER A 1 236 ? -14.028 -9.765 1.239 1.00 91.94 236 SER A C 1
ATOM 1900 O O . SER A 1 236 ? -14.607 -10.682 1.823 1.00 91.94 236 SER A O 1
ATOM 1902 N N . LEU A 1 237 ? -12.711 -9.559 1.379 1.00 92.56 237 LEU A N 1
ATOM 1903 C CA . LEU A 1 237 ? -11.846 -10.341 2.275 1.00 92.56 237 LEU A CA 1
ATOM 1904 C C . LEU A 1 237 ? -12.002 -9.937 3.749 1.00 92.56 237 LEU A C 1
ATOM 1906 O O . LEU A 1 237 ? -11.511 -10.625 4.644 1.00 92.56 237 LEU A O 1
ATOM 1910 N N . ARG A 1 238 ? -12.767 -8.873 4.005 1.00 93.56 238 ARG A N 1
ATOM 1911 C CA . ARG A 1 238 ? -13.165 -8.379 5.321 1.00 93.56 238 ARG A CA 1
ATOM 1912 C C . ARG A 1 238 ? -12.009 -7.924 6.238 1.00 93.56 238 ARG A C 1
ATOM 1914 O O . ARG A 1 238 ? -12.042 -8.302 7.413 1.00 93.56 238 ARG A O 1
ATOM 1921 N N . PRO A 1 239 ? -11.019 -7.125 5.777 1.00 95.38 239 PRO A N 1
ATOM 1922 C CA . PRO A 1 239 ? -10.071 -6.483 6.697 1.00 95.38 239 PRO A CA 1
ATOM 1923 C C . PRO A 1 239 ? -10.806 -5.618 7.735 1.00 95.38 239 PRO A C 1
ATOM 1925 O O . PRO A 1 239 ? -11.846 -5.036 7.427 1.00 95.38 239 PRO A O 1
ATOM 1928 N N . ASP A 1 240 ? -10.286 -5.498 8.956 1.00 95.19 240 ASP A N 1
ATOM 1929 C CA . ASP A 1 240 ? -10.887 -4.637 9.989 1.00 95.19 240 ASP A CA 1
ATOM 1930 C C . ASP A 1 240 ? -10.933 -3.169 9.556 1.00 95.19 240 ASP A C 1
ATOM 1932 O O . ASP A 1 240 ? -11.943 -2.491 9.768 1.00 95.19 240 ASP A O 1
ATOM 1936 N N . TYR A 1 241 ? -9.869 -2.707 8.898 1.00 96.75 241 TYR A N 1
ATOM 1937 C CA . TYR A 1 241 ? -9.779 -1.361 8.350 1.00 96.75 241 TYR A CA 1
ATOM 1938 C C . TYR A 1 241 ? -9.220 -1.400 6.934 1.00 96.75 241 TYR A C 1
ATOM 1940 O O . TYR A 1 241 ? -8.249 -2.101 6.647 1.00 96.75 241 TYR A O 1
ATOM 1948 N N . PHE A 1 242 ? -9.824 -0.612 6.055 1.00 95.69 242 PHE A N 1
ATOM 1949 C CA . PHE A 1 242 ? -9.362 -0.402 4.692 1.00 95.69 242 PHE A CA 1
ATOM 1950 C C . PHE A 1 242 ? -9.354 1.096 4.400 1.00 95.69 242 PHE A C 1
ATOM 1952 O O . PHE A 1 242 ? -10.325 1.788 4.678 1.00 95.69 242 PHE A O 1
ATOM 1959 N N . MET A 1 243 ? -8.262 1.609 3.855 1.00 95.06 243 MET A N 1
ATOM 1960 C CA . MET A 1 243 ? -8.109 3.001 3.462 1.00 95.06 243 MET A CA 1
ATOM 1961 C C . MET A 1 243 ? -7.750 3.037 1.981 1.00 95.06 243 MET A C 1
ATOM 1963 O O . MET A 1 243 ? -6.624 2.715 1.617 1.00 95.06 243 MET A O 1
ATOM 1967 N N . GLY A 1 244 ? -8.707 3.402 1.136 1.00 92.44 244 GLY A N 1
ATOM 1968 C CA . GLY A 1 244 ? -8.599 3.340 -0.325 1.00 92.44 244 GLY A CA 1
ATOM 1969 C C . GLY A 1 244 ? -9.572 4.307 -0.986 1.00 92.44 244 GLY A C 1
ATOM 1970 O O . GLY A 1 244 ? -10.012 5.258 -0.339 1.00 92.44 244 GLY A O 1
ATOM 1971 N N . ASN A 1 245 ? -9.927 4.066 -2.247 1.00 89.62 245 ASN A N 1
ATOM 1972 C CA . ASN A 1 245 ? -10.847 4.938 -2.980 1.00 89.62 245 ASN A CA 1
ATOM 1973 C C . ASN A 1 245 ? -12.230 4.946 -2.313 1.00 89.62 245 ASN A C 1
ATOM 1975 O O . ASN A 1 245 ? -12.737 3.900 -1.898 1.00 89.62 245 ASN A O 1
ATOM 1979 N N . SER A 1 246 ? -12.837 6.127 -2.203 1.00 89.19 246 SER A N 1
ATOM 1980 C CA . SER A 1 246 ? -14.178 6.283 -1.641 1.00 89.19 246 SER A CA 1
ATOM 1981 C C . SER A 1 246 ? -15.220 5.589 -2.511 1.00 89.19 246 SER A C 1
ATOM 1983 O O . SER A 1 246 ? -15.025 5.408 -3.711 1.00 89.19 246 SER A O 1
ATOM 1985 N N . SER A 1 247 ? -16.354 5.207 -1.928 1.00 86.56 247 SER A N 1
ATOM 1986 C CA . SER A 1 247 ? -17.410 4.481 -2.643 1.00 86.56 247 SER A CA 1
ATOM 1987 C C . SER A 1 247 ? -17.928 5.263 -3.857 1.00 86.56 247 SER A C 1
ATOM 1989 O O . SER A 1 247 ? -18.139 4.680 -4.920 1.00 86.56 247 SER A O 1
ATOM 1991 N N . LYS A 1 248 ? -18.044 6.588 -3.706 1.00 82.25 248 LYS A N 1
ATOM 1992 C CA . LYS A 1 248 ? -18.605 7.533 -4.691 1.00 82.25 248 LYS A CA 1
ATOM 1993 C C . LYS A 1 248 ? -17.558 8.389 -5.414 1.00 82.25 248 LYS A C 1
ATOM 1995 O O . LYS A 1 248 ? -17.917 9.261 -6.201 1.00 82.25 248 LYS A O 1
ATOM 2000 N N . GLY A 1 249 ? -16.281 8.237 -5.077 1.00 73.69 249 GLY A N 1
ATOM 2001 C CA . GLY A 1 249 ? -15.201 9.060 -5.618 1.00 73.69 249 GLY A CA 1
ATOM 2002 C C . GLY A 1 249 ? -14.727 8.593 -6.984 1.00 73.69 249 GLY A C 1
ATOM 2003 O O . GLY A 1 249 ? -15.054 7.495 -7.441 1.00 73.69 249 GLY A O 1
ATOM 2004 N N . SER A 1 250 ? -13.895 9.421 -7.618 1.00 70.31 250 SER A N 1
ATOM 2005 C CA . SER A 1 250 ? -13.142 8.988 -8.794 1.00 70.31 250 SER A CA 1
ATOM 2006 C C . SER A 1 250 ? -12.301 7.766 -8.427 1.00 70.31 250 SER A C 1
ATOM 2008 O O . SER A 1 250 ? -11.623 7.758 -7.400 1.00 70.31 250 SER A O 1
ATOM 2010 N N . GLY A 1 251 ? -12.399 6.712 -9.231 1.00 75.44 251 GLY A N 1
ATOM 2011 C CA . GLY A 1 251 ? -11.742 5.440 -8.958 1.00 75.44 251 GLY A CA 1
ATOM 2012 C C . GLY A 1 251 ? -12.420 4.564 -7.885 1.00 75.44 251 GLY A C 1
ATOM 2013 O O . GLY A 1 251 ? -11.852 3.539 -7.499 1.00 75.44 251 GLY A O 1
ATOM 2014 N N . GLY A 1 252 ? -13.606 4.943 -7.404 1.00 81.62 252 GLY A N 1
ATOM 2015 C CA . GLY A 1 252 ? -14.383 4.261 -6.368 1.00 81.62 252 GLY A CA 1
ATOM 2016 C C . GLY A 1 252 ? -15.162 3.016 -6.802 1.00 81.62 252 GLY A C 1
ATOM 2017 O O . GLY A 1 252 ? -14.914 2.417 -7.848 1.00 81.62 252 GLY A O 1
ATOM 2018 N N . TRP A 1 253 ? -16.147 2.625 -5.989 1.00 87.06 253 TRP A N 1
ATOM 2019 C CA . TRP A 1 253 ? -17.014 1.468 -6.256 1.00 87.06 253 TRP A CA 1
ATOM 2020 C C . TRP A 1 253 ? -17.914 1.690 -7.475 1.00 87.06 253 TRP A C 1
ATOM 2022 O O . TRP A 1 253 ? -18.055 0.794 -8.306 1.00 87.06 253 TRP A O 1
ATOM 2032 N N . ASP A 1 254 ? -18.470 2.894 -7.614 1.00 86.31 254 ASP A N 1
ATOM 2033 C CA . ASP A 1 254 ? -19.300 3.250 -8.769 1.00 86.31 254 ASP A CA 1
ATOM 2034 C C . ASP A 1 254 ? -18.474 3.230 -10.063 1.00 86.31 254 ASP A C 1
ATOM 2036 O O . ASP A 1 254 ? -18.925 2.708 -11.083 1.00 86.31 254 ASP A O 1
ATOM 2040 N N . ALA A 1 255 ? -17.230 3.723 -10.011 1.00 88.81 255 ALA A N 1
ATOM 2041 C CA . ALA A 1 255 ? -16.295 3.649 -11.134 1.00 88.81 255 ALA A CA 1
ATOM 2042 C C . ALA A 1 255 ? -16.001 2.195 -11.522 1.00 88.81 255 ALA A C 1
ATOM 2044 O O . ALA A 1 255 ? -16.092 1.855 -12.696 1.00 88.81 255 ALA A O 1
ATOM 2045 N N . ALA A 1 256 ? -15.767 1.312 -10.544 1.00 89.50 256 ALA A N 1
ATOM 2046 C CA . ALA A 1 256 ? -15.558 -0.111 -10.805 1.00 89.50 256 ALA A CA 1
ATOM 2047 C C . ALA A 1 256 ? -16.727 -0.749 -11.576 1.00 89.50 256 ALA A C 1
ATOM 2049 O O . ALA A 1 256 ? -16.502 -1.492 -12.530 1.00 89.50 256 ALA A O 1
ATOM 2050 N N . MET A 1 257 ? -17.969 -0.445 -11.185 1.00 91.31 257 MET A N 1
ATOM 2051 C CA . MET A 1 257 ? -19.170 -0.925 -11.879 1.00 91.31 257 MET A CA 1
ATOM 2052 C C . MET A 1 257 ? -19.272 -0.365 -13.297 1.00 91.31 257 MET A C 1
ATOM 2054 O O . MET A 1 257 ? -19.507 -1.123 -14.236 1.00 91.31 257 MET A O 1
ATOM 2058 N N . MET A 1 258 ? -19.087 0.950 -13.453 1.00 91.75 258 MET A N 1
ATOM 2059 C CA . MET A 1 258 ? -19.194 1.626 -14.747 1.00 91.75 258 MET A CA 1
ATOM 2060 C C . MET A 1 258 ? -18.133 1.141 -15.735 1.00 91.75 258 MET A C 1
ATOM 2062 O O . MET A 1 258 ? -18.471 0.808 -16.866 1.00 91.75 258 MET A O 1
ATOM 2066 N N . GLU A 1 259 ? -16.872 1.062 -15.313 1.00 91.94 259 GLU A N 1
ATOM 2067 C CA . GLU A 1 259 ? -15.767 0.590 -16.151 1.00 91.94 259 GLU A CA 1
ATOM 2068 C C . GLU A 1 259 ? -16.004 -0.846 -16.627 1.00 91.94 259 GLU A C 1
ATOM 2070 O O . GLU A 1 259 ? -15.879 -1.127 -17.816 1.00 91.94 259 GLU A O 1
ATOM 2075 N N . THR A 1 260 ? -16.410 -1.736 -15.716 1.00 91.88 260 THR A N 1
ATOM 2076 C CA . THR A 1 260 ? -16.685 -3.143 -16.047 1.00 91.88 260 THR A CA 1
ATOM 2077 C C . THR A 1 260 ? -17.860 -3.264 -17.012 1.00 91.88 260 THR A C 1
ATOM 2079 O O . THR A 1 260 ? -17.779 -3.994 -17.995 1.00 91.88 260 THR A O 1
ATOM 2082 N N . TYR A 1 261 ? -18.935 -2.505 -16.782 1.00 94.88 261 TYR A N 1
ATOM 2083 C CA . TYR A 1 261 ? -20.097 -2.501 -17.668 1.00 94.88 261 TYR A CA 1
ATOM 208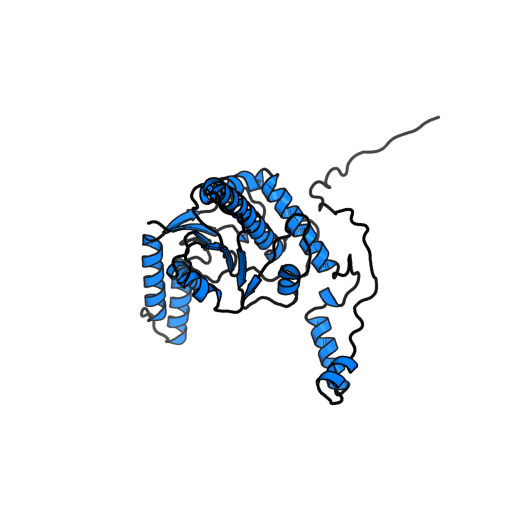4 C C . TYR A 1 261 ? -19.747 -2.009 -19.073 1.00 94.88 261 TYR A C 1
ATOM 2086 O O . TYR A 1 261 ? -20.160 -2.625 -20.055 1.00 94.88 261 TYR A O 1
ATOM 2094 N N . ILE A 1 262 ? -18.977 -0.922 -19.180 1.00 95.31 262 ILE A N 1
ATOM 2095 C CA . ILE A 1 262 ? -18.533 -0.384 -20.471 1.00 95.31 262 ILE A CA 1
ATOM 2096 C C . ILE A 1 262 ? -17.680 -1.421 -21.206 1.00 95.31 262 ILE A C 1
ATOM 2098 O O . ILE A 1 262 ? -17.916 -1.666 -22.387 1.00 95.31 262 ILE A O 1
ATOM 2102 N N . GLU A 1 263 ? -16.726 -2.056 -20.528 1.00 93.75 263 GLU A N 1
ATOM 2103 C CA . GLU A 1 263 ? -15.867 -3.069 -21.144 1.00 93.75 263 GLU A CA 1
ATOM 2104 C C . GLU A 1 263 ? -16.635 -4.308 -21.598 1.00 93.75 263 GLU A C 1
ATOM 2106 O O . GLU A 1 263 ? -16.516 -4.687 -22.764 1.00 93.75 263 GLU A O 1
ATOM 2111 N N . GLU A 1 264 ? -17.462 -4.905 -20.735 1.00 94.31 264 GLU A N 1
ATOM 2112 C CA . GLU A 1 264 ? -18.299 -6.048 -21.118 1.00 94.31 264 GLU A CA 1
ATOM 2113 C C . GLU A 1 264 ? -19.211 -5.686 -22.296 1.00 94.31 264 GLU A C 1
ATOM 2115 O O . GLU A 1 264 ? -19.365 -6.488 -23.220 1.00 94.31 264 GLU A O 1
ATOM 2120 N N . SER A 1 265 ? -19.767 -4.468 -22.304 1.00 95.81 265 SER A N 1
ATOM 2121 C CA . SER A 1 265 ? -20.655 -4.029 -23.381 1.00 95.81 265 SER A CA 1
ATOM 2122 C C . SER A 1 265 ? -19.930 -3.880 -24.716 1.00 95.81 265 SER A C 1
ATOM 2124 O O . SER A 1 265 ? -20.454 -4.258 -25.765 1.00 95.81 265 SER A O 1
ATOM 2126 N N . LEU A 1 266 ? -18.709 -3.339 -24.691 1.00 95.75 266 LEU A N 1
ATOM 2127 C CA . LEU A 1 266 ? -17.886 -3.163 -25.886 1.00 95.75 266 LEU A CA 1
ATOM 2128 C C . LEU A 1 266 ? -17.374 -4.498 -26.433 1.00 95.75 266 LEU A C 1
ATOM 2130 O O . LEU A 1 266 ? -17.385 -4.688 -27.647 1.00 95.75 266 LEU A O 1
ATOM 2134 N N . VAL A 1 267 ? -16.946 -5.412 -25.557 1.00 95.88 267 VAL A N 1
ATOM 2135 C CA . VAL A 1 267 ? -16.417 -6.731 -25.944 1.00 95.88 267 VAL A CA 1
ATOM 2136 C C . VAL A 1 267 ? -17.519 -7.629 -26.503 1.00 95.88 267 VAL A C 1
ATOM 2138 O O . VAL A 1 267 ? -17.304 -8.308 -27.506 1.00 95.88 267 VAL A O 1
ATOM 2141 N N . ASN A 1 268 ? -18.698 -7.628 -25.878 1.00 94.12 268 ASN A N 1
ATOM 2142 C CA . ASN A 1 268 ? -19.803 -8.506 -26.267 1.00 94.12 268 ASN A CA 1
ATOM 2143 C C . ASN A 1 268 ? -20.757 -7.873 -27.291 1.00 94.12 268 ASN A C 1
ATOM 2145 O O . ASN A 1 268 ? -21.632 -8.567 -27.806 1.00 94.12 268 ASN A O 1
ATOM 2149 N N . HIS A 1 269 ? -20.602 -6.577 -27.587 1.00 94.19 269 HIS A N 1
ATOM 2150 C CA . HIS A 1 269 ? -21.533 -5.791 -28.404 1.00 94.19 269 HIS A CA 1
ATOM 2151 C C . HIS A 1 269 ? -22.995 -5.866 -27.909 1.00 94.19 269 HIS A C 1
ATOM 2153 O O . HIS A 1 269 ? -23.929 -5.902 -28.711 1.00 94.19 269 HIS A O 1
ATOM 2159 N N . ASP A 1 270 ? -23.195 -5.879 -26.589 1.00 92.94 270 ASP A N 1
ATOM 2160 C CA . ASP A 1 270 ? -24.497 -5.987 -25.915 1.00 92.94 270 ASP A CA 1
ATOM 2161 C C . ASP A 1 270 ? -24.557 -5.005 -24.732 1.00 92.94 270 ASP A C 1
ATOM 2163 O O . ASP A 1 270 ? -23.552 -4.766 -24.084 1.00 92.94 270 ASP A O 1
ATOM 2167 N N . THR A 1 271 ? -25.719 -4.427 -24.436 1.00 93.19 271 THR A N 1
ATOM 2168 C CA . THR A 1 271 ? -25.930 -3.523 -23.289 1.00 93.19 271 THR A CA 1
ATOM 2169 C C . THR A 1 271 ? -26.581 -4.212 -22.086 1.00 93.19 271 THR A C 1
ATOM 2171 O O . THR A 1 271 ? -26.968 -3.550 -21.122 1.00 93.19 271 THR A O 1
ATOM 2174 N N . ASN A 1 272 ? -26.781 -5.530 -22.131 1.00 94.62 272 ASN A N 1
ATOM 2175 C CA . ASN A 1 272 ? -27.241 -6.286 -20.970 1.00 94.62 272 ASN A CA 1
ATOM 2176 C C . ASN A 1 272 ? -26.168 -6.326 -19.870 1.00 94.62 272 ASN A C 1
ATOM 2178 O O . ASN A 1 272 ? -24.972 -6.376 -20.145 1.00 94.62 272 ASN A O 1
ATOM 2182 N N . ILE A 1 273 ? -26.601 -6.340 -18.604 1.00 93.81 273 ILE A N 1
ATOM 2183 C CA . ILE A 1 273 ? -25.687 -6.461 -17.459 1.00 93.81 273 ILE A CA 1
ATOM 2184 C C . ILE A 1 273 ? -25.038 -7.849 -17.479 1.00 93.81 273 ILE A C 1
ATOM 2186 O O . ILE A 1 273 ? -25.712 -8.856 -17.238 1.00 93.81 273 ILE A O 1
ATOM 2190 N N . GLY A 1 274 ? -23.732 -7.885 -17.733 1.00 92.44 274 GLY A N 1
ATOM 2191 C CA . GLY A 1 274 ? -22.951 -9.111 -17.788 1.00 92.44 274 GLY A CA 1
ATOM 2192 C C . GLY A 1 274 ? -22.596 -9.691 -16.412 1.00 92.44 274 GLY A C 1
ATOM 2193 O O . GLY A 1 274 ? -22.941 -9.144 -15.353 1.00 92.44 274 GLY A O 1
ATOM 2194 N N . PRO A 1 275 ? -21.980 -10.883 -16.395 1.00 93.62 275 PRO A N 1
ATOM 2195 C CA . PRO A 1 275 ? -21.667 -11.603 -15.167 1.00 93.62 275 PRO A CA 1
ATOM 2196 C C . PRO A 1 275 ? -20.656 -10.870 -14.272 1.00 93.62 275 PRO A C 1
ATOM 2198 O O . PRO A 1 275 ? -20.821 -10.911 -13.051 1.00 93.62 275 PRO A O 1
ATOM 2201 N N . GLU A 1 276 ? -19.659 -10.173 -14.827 1.00 91.81 276 GLU A N 1
ATOM 2202 C CA . GLU A 1 276 ? -18.630 -9.495 -14.027 1.00 91.81 276 GLU A CA 1
ATOM 2203 C C . GLU A 1 276 ? -19.216 -8.281 -13.295 1.00 91.81 276 GLU A C 1
ATOM 2205 O O . GLU A 1 276 ? -18.981 -8.095 -12.096 1.00 91.81 276 GLU A O 1
ATOM 2210 N N . VAL A 1 277 ? -20.088 -7.515 -13.962 1.00 93.75 277 VAL A N 1
ATOM 2211 C CA . VAL A 1 277 ? -20.837 -6.420 -13.323 1.00 93.75 277 VAL A CA 1
ATOM 2212 C C . VAL A 1 277 ? -21.718 -6.947 -12.185 1.00 93.75 277 VAL A C 1
ATOM 2214 O O . VAL A 1 277 ? -21.765 -6.353 -11.105 1.00 93.75 277 VAL A O 1
ATOM 2217 N N . ASN A 1 278 ? -22.388 -8.088 -12.379 1.00 94.31 278 ASN A N 1
ATOM 2218 C CA . ASN A 1 278 ? -23.197 -8.717 -11.328 1.00 94.31 278 ASN A CA 1
ATOM 2219 C C . ASN A 1 278 ? -22.351 -9.173 -10.121 1.00 94.31 278 ASN A C 1
ATOM 2221 O O . ASN A 1 278 ? -22.781 -9.042 -8.964 1.00 94.31 278 ASN A O 1
ATOM 2225 N N . GLU A 1 279 ? -21.147 -9.693 -10.368 1.00 93.88 279 GLU A N 1
ATOM 2226 C CA . GLU A 1 279 ? -20.213 -10.100 -9.319 1.00 93.88 279 GLU A CA 1
ATOM 2227 C C . GLU A 1 279 ? -19.712 -8.892 -8.513 1.00 93.88 279 GLU A C 1
ATOM 2229 O O . GLU A 1 279 ? -19.793 -8.891 -7.277 1.00 93.88 279 GLU A O 1
ATOM 2234 N N . ILE A 1 280 ? -19.243 -7.841 -9.193 1.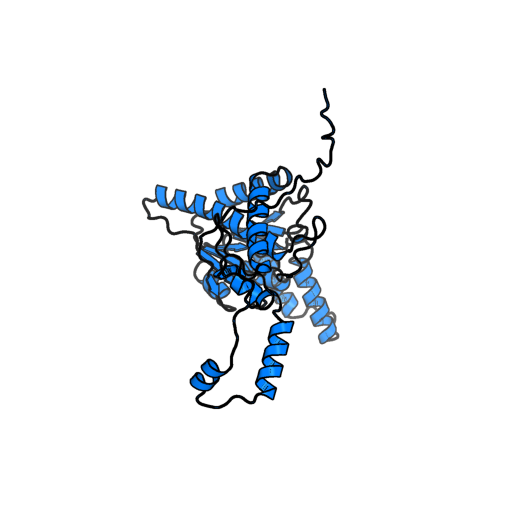00 92.44 280 ILE A N 1
ATOM 2235 C CA . ILE A 1 280 ? -18.769 -6.609 -8.548 1.00 92.44 280 ILE A CA 1
ATOM 2236 C C . ILE A 1 280 ? -19.904 -5.953 -7.758 1.00 92.44 280 ILE A C 1
ATOM 2238 O O . ILE A 1 280 ? -19.714 -5.616 -6.587 1.00 92.44 280 ILE A O 1
ATOM 2242 N N . GLY A 1 281 ? -21.107 -5.861 -8.332 1.00 93.00 281 GLY A N 1
ATOM 2243 C CA . GLY A 1 281 ? -22.277 -5.298 -7.654 1.00 93.00 281 GLY A CA 1
ATOM 2244 C C . GLY A 1 281 ? -22.638 -6.060 -6.377 1.00 93.00 281 GLY A C 1
ATOM 2245 O O . GLY A 1 281 ? -22.978 -5.462 -5.352 1.00 93.00 281 GLY A O 1
ATOM 2246 N N . SER A 1 282 ? -22.485 -7.386 -6.388 1.00 93.19 282 SER A N 1
ATOM 2247 C CA . SER A 1 282 ? -22.687 -8.212 -5.195 1.00 93.19 282 SER A CA 1
ATOM 2248 C C . SER A 1 282 ? -21.642 -7.935 -4.110 1.00 93.19 282 SER A C 1
ATOM 2250 O O . SER A 1 282 ? -22.012 -7.815 -2.938 1.00 93.19 282 SER A O 1
ATOM 2252 N N . LYS A 1 283 ? -20.362 -7.773 -4.475 1.00 93.44 283 LYS A N 1
ATOM 2253 C CA . LYS A 1 283 ? -19.284 -7.410 -3.534 1.00 93.44 283 LYS A CA 1
ATOM 2254 C C . LYS A 1 283 ? -19.487 -6.012 -2.946 1.00 93.44 283 LYS A C 1
ATOM 2256 O O . LYS A 1 283 ? -19.351 -5.849 -1.736 1.00 93.44 283 LYS A O 1
ATOM 2261 N N . ILE A 1 284 ? -19.875 -5.035 -3.768 1.00 92.44 284 ILE A N 1
ATOM 2262 C CA . ILE A 1 284 ? -20.176 -3.662 -3.332 1.00 92.44 284 ILE A CA 1
ATOM 2263 C C . ILE A 1 284 ? -21.320 -3.652 -2.319 1.00 92.44 284 ILE A C 1
ATOM 2265 O O . ILE A 1 284 ? -21.194 -3.048 -1.257 1.00 92.44 284 ILE A O 1
ATOM 2269 N N . ARG A 1 285 ? -22.416 -4.369 -2.594 1.00 91.31 285 ARG A N 1
ATOM 2270 C CA . ARG A 1 285 ? -23.548 -4.465 -1.660 1.00 91.31 285 ARG A CA 1
ATOM 2271 C C . ARG A 1 285 ? -23.130 -5.057 -0.314 1.00 91.31 285 ARG A C 1
ATOM 2273 O O . ARG A 1 285 ? -23.517 -4.538 0.727 1.00 91.31 285 ARG A O 1
ATOM 2280 N N . LEU A 1 286 ? -22.327 -6.123 -0.331 1.00 91.00 286 LEU A N 1
ATOM 2281 C CA . LEU A 1 286 ? -21.799 -6.726 0.896 1.00 91.00 286 LEU A CA 1
ATOM 2282 C C . LEU A 1 286 ? -20.888 -5.757 1.659 1.00 91.00 286 LEU A C 1
ATOM 2284 O O . LEU A 1 286 ? -21.002 -5.657 2.880 1.00 91.00 286 LEU A O 1
ATOM 2288 N N . ALA A 1 287 ? -20.019 -5.026 0.957 1.00 92.19 287 ALA A N 1
ATOM 2289 C CA . ALA A 1 287 ? -19.161 -4.015 1.564 1.00 92.19 287 ALA A CA 1
ATOM 2290 C C . ALA A 1 287 ? -19.983 -2.875 2.188 1.00 92.19 287 ALA A C 1
ATOM 2292 O O . ALA A 1 287 ? -19.724 -2.502 3.328 1.00 92.19 287 ALA A O 1
ATOM 2293 N N . GLY A 1 288 ? -21.023 -2.392 1.503 1.00 90.94 288 GLY A N 1
ATOM 2294 C CA . GLY A 1 288 ? -21.907 -1.332 1.999 1.00 90.94 288 GLY A CA 1
ATOM 2295 C C . GLY A 1 288 ? -22.677 -1.690 3.277 1.00 90.94 288 GLY A C 1
ATOM 2296 O O . GLY A 1 288 ? -23.059 -0.796 4.025 1.00 90.94 288 GLY A O 1
ATOM 2297 N N . TRP A 1 289 ? -22.887 -2.979 3.562 1.00 91.31 289 TRP A N 1
ATOM 2298 C CA . TRP A 1 289 ? -23.453 -3.432 4.842 1.00 91.31 289 TRP A CA 1
ATOM 2299 C C . TRP A 1 289 ? -22.396 -3.684 5.916 1.00 91.31 289 TRP A C 1
ATOM 2301 O O . TRP A 1 289 ? -22.677 -3.532 7.103 1.00 91.31 289 TRP A O 1
ATOM 2311 N N . ALA A 1 290 ? -21.199 -4.104 5.509 1.00 93.75 290 ALA A N 1
ATOM 2312 C CA . ALA A 1 290 ? -20.141 -4.527 6.418 1.00 93.75 290 ALA A CA 1
ATOM 2313 C C . ALA A 1 290 ? -19.192 -3.399 6.839 1.00 93.75 290 ALA A C 1
ATOM 2315 O O . ALA A 1 290 ? -18.353 -3.634 7.706 1.00 93.75 290 ALA A O 1
ATOM 2316 N N . TYR A 1 291 ? -19.267 -2.219 6.219 1.00 95.88 291 TYR A N 1
ATOM 2317 C CA . TYR A 1 291 ? -18.335 -1.125 6.467 1.00 95.88 291 TYR A CA 1
ATOM 2318 C C . TYR A 1 291 ? -19.030 0.210 6.690 1.00 95.88 291 TYR A C 1
ATOM 2320 O O . TYR A 1 291 ? -19.924 0.610 5.950 1.00 95.88 291 TYR A O 1
ATOM 2328 N N . GLN A 1 292 ? -18.526 0.941 7.679 1.00 95.44 292 GLN A N 1
ATOM 2329 C CA . GLN A 1 292 ? -18.757 2.365 7.831 1.00 95.44 292 GLN A CA 1
ATOM 2330 C C . GLN A 1 292 ? -17.652 3.125 7.095 1.00 95.44 292 GLN A C 1
ATOM 2332 O O . GLN A 1 292 ? -16.474 2.996 7.429 1.00 95.44 292 GLN A O 1
ATOM 2337 N N . GLU A 1 293 ? -18.038 3.932 6.113 1.00 94.62 293 GLU A N 1
ATOM 2338 C CA . GLU A 1 293 ? -17.131 4.793 5.356 1.00 94.62 293 GLU A CA 1
ATOM 2339 C C . GLU A 1 293 ? -17.018 6.178 6.003 1.00 94.62 293 GLU A C 1
ATOM 2341 O O . GLU A 1 293 ? -18.021 6.814 6.330 1.00 94.62 293 GLU A O 1
ATOM 2346 N N . THR A 1 294 ? -15.788 6.661 6.165 1.00 93.69 294 THR A N 1
ATOM 2347 C CA . THR A 1 294 ? -15.475 8.048 6.524 1.00 93.69 294 THR A CA 1
ATOM 2348 C C . THR A 1 294 ? -14.556 8.639 5.468 1.00 93.69 294 THR A C 1
ATOM 2350 O O . THR A 1 294 ? -13.427 8.177 5.306 1.00 93.69 294 THR A O 1
ATOM 2353 N N . MET A 1 295 ? -15.019 9.670 4.764 1.00 91.19 295 MET A N 1
ATOM 2354 C CA . MET A 1 295 ? -14.204 10.352 3.760 1.00 91.19 295 MET A CA 1
ATOM 2355 C C . MET A 1 295 ? -13.042 11.103 4.410 1.00 91.19 295 MET A C 1
ATOM 2357 O O . MET A 1 295 ? -13.223 11.773 5.433 1.00 91.19 295 MET A O 1
ATOM 2361 N N . LEU A 1 296 ? -11.850 10.995 3.819 1.00 89.19 296 LEU A N 1
ATOM 2362 C CA . LEU A 1 296 ? -10.703 11.767 4.280 1.00 89.19 296 LEU A CA 1
ATOM 2363 C C . LEU A 1 296 ? -10.914 13.250 3.988 1.00 89.19 296 LEU A C 1
ATOM 2365 O O . LEU A 1 296 ? -11.242 13.644 2.870 1.00 89.19 296 LEU A O 1
ATOM 2369 N N . ASP A 1 297 ? -10.679 14.076 5.001 1.00 85.25 297 ASP A N 1
ATOM 2370 C CA . ASP A 1 297 ? -10.667 15.522 4.869 1.00 85.25 297 ASP A CA 1
ATOM 2371 C C . ASP A 1 297 ? -9.273 15.969 4.429 1.00 85.25 297 ASP A C 1
ATOM 2373 O O . ASP A 1 297 ? -8.357 16.157 5.235 1.00 85.25 297 ASP A O 1
ATOM 2377 N N . THR A 1 298 ? -9.130 16.125 3.115 1.00 77.31 298 THR A N 1
ATOM 2378 C CA . THR A 1 298 ? -7.925 16.645 2.465 1.00 77.31 298 THR A CA 1
ATOM 2379 C C . THR A 1 298 ? -8.093 18.099 2.010 1.00 77.31 298 THR A C 1
ATOM 2381 O O . THR A 1 298 ? -7.329 18.557 1.168 1.00 77.31 298 THR A O 1
ATOM 2384 N N . THR A 1 299 ? -9.093 18.832 2.520 1.00 76.69 299 THR A N 1
ATOM 2385 C CA . THR A 1 299 ? -9.461 20.176 2.017 1.00 76.69 299 THR A CA 1
ATOM 2386 C C . THR A 1 299 ? -8.351 21.212 2.174 1.00 76.69 299 THR A C 1
ATOM 2388 O O . THR A 1 299 ? -8.217 22.098 1.336 1.00 76.69 299 THR A O 1
ATOM 2391 N N . GLU A 1 300 ? -7.540 21.091 3.224 1.00 71.88 300 GLU A N 1
ATOM 2392 C CA . GLU A 1 300 ? -6.398 21.975 3.490 1.00 71.88 300 GLU A CA 1
ATOM 2393 C C . GLU A 1 300 ? -5.079 21.422 2.924 1.00 71.88 300 GLU A C 1
ATOM 2395 O O . GLU A 1 300 ? -4.057 22.100 2.997 1.00 71.88 300 GLU A O 1
ATOM 2400 N N . LEU A 1 301 ? -5.082 20.211 2.348 1.00 71.31 301 LEU A N 1
ATOM 2401 C CA . LEU A 1 301 ? -3.893 19.620 1.740 1.00 71.31 301 LEU A CA 1
ATOM 2402 C C . LEU A 1 301 ? -3.728 20.169 0.326 1.00 71.31 301 LEU A C 1
ATOM 2404 O O . LEU A 1 301 ? -4.341 19.692 -0.628 1.00 71.31 301 LEU A O 1
ATOM 2408 N N . SER A 1 302 ? -2.853 21.164 0.199 1.00 60.00 302 SER A N 1
ATOM 2409 C CA . SER A 1 302 ? -2.414 21.693 -1.095 1.00 60.00 302 SER A CA 1
ATOM 2410 C C . SER A 1 302 ? -1.809 20.589 -1.978 1.00 60.00 302 SER A C 1
ATOM 2412 O O . SER A 1 302 ? -2.050 20.541 -3.184 1.00 60.00 302 SER A O 1
ATOM 2414 N N . TYR A 1 303 ? -1.102 19.647 -1.346 1.00 61.00 303 TYR A N 1
ATOM 2415 C CA . TYR A 1 303 ? -0.657 18.371 -1.892 1.00 61.00 303 TYR A CA 1
ATOM 2416 C C . TYR A 1 303 ? -0.666 17.311 -0.777 1.00 61.00 303 TYR A C 1
ATOM 2418 O O . TYR A 1 303 ? -0.318 17.628 0.362 1.00 61.00 303 TYR A O 1
ATOM 2426 N N . PRO A 1 304 ? -0.985 16.042 -1.082 1.00 61.31 304 PRO A N 1
ATOM 2427 C CA . PRO A 1 304 ? -1.194 15.491 -2.422 1.00 61.31 304 PRO A CA 1
ATOM 2428 C C . PRO A 1 304 ? -2.660 15.331 -2.875 1.00 61.31 304 PRO A C 1
ATOM 2430 O O . PRO A 1 304 ? -3.508 14.809 -2.155 1.00 61.31 304 PRO A O 1
ATOM 2433 N N . GLN A 1 305 ? -2.919 15.620 -4.154 1.00 66.12 305 GLN A N 1
ATOM 2434 C CA . GLN A 1 305 ? -4.212 15.342 -4.798 1.00 66.12 305 GLN A CA 1
ATOM 2435 C C . GLN A 1 305 ? -4.558 13.845 -4.863 1.00 66.12 305 GLN A C 1
ATOM 2437 O O . GLN A 1 305 ? -5.730 13.504 -4.910 1.00 66.12 305 GLN A O 1
ATOM 2442 N N . HIS A 1 306 ? -3.578 12.935 -4.810 1.00 71.19 306 HIS A N 1
ATOM 2443 C CA . HIS A 1 306 ? -3.848 11.489 -4.835 1.00 71.19 306 HIS A CA 1
ATOM 2444 C C . HIS A 1 306 ? -4.477 10.944 -3.542 1.00 71.19 306 HIS A C 1
ATOM 2446 O O . HIS A 1 306 ? -4.875 9.788 -3.513 1.00 71.19 306 HIS A O 1
ATOM 2452 N N . LEU A 1 307 ? -4.568 11.742 -2.471 1.00 78.31 307 LEU A N 1
ATOM 2453 C CA . LEU A 1 307 ? -5.391 11.396 -1.304 1.00 78.31 307 LEU A CA 1
ATOM 2454 C C . LEU A 1 307 ? -6.816 11.962 -1.422 1.00 78.31 307 LEU A C 1
ATOM 2456 O O . LEU A 1 307 ? -7.706 11.553 -0.673 1.00 78.31 307 LEU A O 1
ATOM 2460 N N . ALA A 1 308 ? -7.049 12.903 -2.344 1.00 74.00 308 ALA A N 1
ATOM 2461 C CA . ALA A 1 308 ? -8.364 13.477 -2.572 1.00 74.00 308 ALA A CA 1
ATOM 2462 C C . ALA A 1 308 ? -9.241 12.411 -3.237 1.00 74.00 308 ALA A C 1
ATOM 2464 O O . ALA A 1 308 ? -8.940 11.953 -4.334 1.00 74.00 308 ALA A O 1
ATOM 2465 N N . SER A 1 309 ? -10.337 12.031 -2.578 1.00 81.50 309 SER A N 1
ATOM 2466 C CA . SER A 1 309 ? -11.211 10.878 -2.894 1.00 81.50 309 SER A CA 1
ATOM 2467 C C . SER A 1 309 ? -10.877 9.577 -2.171 1.00 81.50 309 SER A C 1
ATOM 2469 O O . SER A 1 309 ? -11.517 8.568 -2.447 1.00 81.50 309 SER A O 1
ATOM 2471 N N . MET A 1 310 ? -9.960 9.574 -1.204 1.00 89.50 310 MET A N 1
ATOM 2472 C CA . MET A 1 310 ? -9.790 8.411 -0.336 1.00 89.50 310 MET A CA 1
ATOM 2473 C C . MET A 1 310 ? -10.751 8.431 0.861 1.00 89.50 310 MET A C 1
ATOM 2475 O O . MET A 1 310 ? -11.191 9.482 1.332 1.00 89.50 310 MET A O 1
ATOM 2479 N N . SER A 1 311 ? -11.083 7.248 1.368 1.00 93.38 311 SER A N 1
ATOM 2480 C CA . SER A 1 311 ? -11.902 7.051 2.566 1.00 93.38 311 SER A CA 1
ATOM 2481 C C . SER A 1 311 ? -11.334 5.960 3.457 1.00 93.38 311 SER A C 1
ATOM 2483 O O . SER A 1 311 ? -10.654 5.049 2.990 1.00 93.38 311 SER A O 1
ATOM 2485 N N . ILE A 1 312 ? -11.643 6.054 4.748 1.00 94.94 312 ILE A N 1
ATOM 2486 C CA . ILE A 1 312 ? -11.405 5.005 5.734 1.00 94.94 312 ILE A CA 1
ATOM 2487 C C . ILE A 1 312 ? -12.701 4.215 5.889 1.00 94.94 312 ILE A C 1
ATOM 2489 O O . ILE A 1 312 ? -13.725 4.744 6.318 1.00 94.94 312 ILE A O 1
ATOM 2493 N N . PHE A 1 313 ? -12.639 2.936 5.565 1.00 95.38 313 PHE A N 1
ATOM 2494 C CA . PHE A 1 313 ? -13.689 1.956 5.756 1.00 95.38 313 PHE A CA 1
ATOM 2495 C C . PHE A 1 313 ? -13.371 1.158 7.014 1.00 95.38 313 PHE A C 1
ATOM 2497 O O . PHE A 1 313 ? -12.387 0.417 7.068 1.00 95.38 313 PHE A O 1
ATOM 2504 N N . ARG A 1 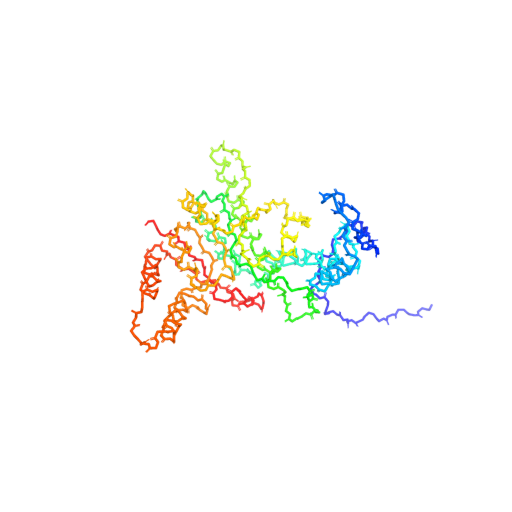314 ? -14.217 1.303 8.031 1.00 95.81 314 ARG A N 1
ATOM 2505 C CA . ARG A 1 314 ? -14.150 0.528 9.269 1.00 95.81 314 ARG A CA 1
ATOM 2506 C C . ARG A 1 314 ? -15.184 -0.581 9.223 1.00 95.81 314 ARG A C 1
ATOM 2508 O O . ARG A 1 314 ? -16.363 -0.301 9.014 1.00 95.81 314 ARG A O 1
ATOM 2515 N N . ARG A 1 315 ? -14.764 -1.819 9.463 1.00 94.56 315 ARG A N 1
ATOM 2516 C CA . ARG A 1 315 ? -15.683 -2.955 9.512 1.00 94.56 315 ARG A CA 1
ATOM 2517 C C . ARG A 1 315 ? -16.665 -2.796 10.676 1.00 94.56 315 ARG A C 1
ATOM 2519 O O . ARG A 1 315 ? -16.247 -2.639 11.824 1.00 94.56 315 ARG A O 1
ATOM 2526 N N . THR A 1 316 ? -17.959 -2.825 10.383 1.00 88.81 316 THR A N 1
ATOM 2527 C CA . THR A 1 316 ? -19.024 -2.906 11.385 1.00 88.81 316 THR A CA 1
ATOM 2528 C C . THR A 1 316 ? -19.182 -4.368 11.822 1.00 88.81 316 THR A C 1
ATOM 2530 O O . THR A 1 316 ? -18.921 -5.288 11.038 1.00 88.81 316 THR A O 1
ATOM 2533 N N . GLY A 1 317 ? -19.473 -4.572 13.114 1.00 69.44 317 GLY A N 1
ATOM 2534 C CA . GLY A 1 317 ? -19.564 -5.895 13.752 1.00 69.44 317 GLY A CA 1
ATOM 2535 C C . GLY A 1 317 ? -20.527 -6.839 13.050 1.00 69.44 317 GLY A C 1
ATOM 2536 O O . GLY A 1 317 ? -21.623 -6.370 12.678 1.00 69.44 317 GLY A O 1
#

pLDDT: mean 82.71, std 17.24, range [25.72, 97.38]

Sequence (317 aa):
MLAIASAVNSEIWNSSIRIINMSEDISSDAPIVSKGPLEQKLNRTIDDFNWDQSKQKVGLDMSDFFEPPYINGHPARLFYASQRVMTILWQINNSPEWKRFRGQLQYAVDTMDGINTMICLGLDQFSGGLGDAGTSTNAWVTQYAVFVYIWKAIDDKWRIECTRAGREHTPVKRIFQDPAFDTRTKYLLQKIPRDTDTGTNTVVDHPEVQEMLKKDKKAFVYAPHLPSRLNPQILSLRPDYFMGNSSKGSGGWDAAMMETYIEESLVNHDTNIGPEVNEIGSKIRLAGWAYQETMLDTTELSYPQHLASMSIFRRTG

Organism: Aureobasidium subglaciale (strain EXF-2481) (NCBI:txid1043005)